Protein AF-A0A966R7H6-F1 (afdb_monomer)

Structure (mmCIF, N/CA/C/O backbone):
data_AF-A0A966R7H6-F1
#
_entry.id   AF-A0A966R7H6-F1
#
loop_
_atom_site.group_PDB
_atom_site.id
_atom_site.type_symbol
_atom_site.label_atom_id
_atom_site.label_alt_id
_atom_site.label_comp_id
_atom_site.label_asym_id
_atom_site.label_entity_id
_atom_site.label_seq_id
_atom_site.pdbx_PDB_ins_code
_atom_site.Cartn_x
_atom_site.Cartn_y
_atom_site.Cartn_z
_atom_site.occupancy
_atom_site.B_iso_or_equiv
_atom_site.auth_seq_id
_atom_site.auth_comp_id
_atom_site.auth_asym_id
_atom_site.auth_atom_id
_atom_site.pdbx_PDB_model_num
ATOM 1 N N . VAL A 1 1 ? 18.416 25.283 -26.869 1.00 35.47 1 VAL A N 1
ATOM 2 C CA . VAL A 1 1 ? 19.220 26.458 -27.279 1.00 35.47 1 VAL A CA 1
ATOM 3 C C . VAL A 1 1 ? 20.137 26.030 -28.411 1.00 35.47 1 VAL A C 1
ATOM 5 O O . VAL A 1 1 ? 21.007 25.210 -28.164 1.00 35.47 1 VAL A O 1
ATOM 8 N N . ILE A 1 2 ? 19.935 26.512 -29.641 1.00 38.03 2 ILE A N 1
ATOM 9 C CA . ILE A 1 2 ? 20.974 26.438 -30.681 1.00 38.03 2 ILE A CA 1
ATOM 10 C C . ILE A 1 2 ? 21.030 27.794 -31.385 1.00 38.03 2 ILE A C 1
ATOM 12 O O . ILE A 1 2 ? 20.359 28.020 -32.385 1.00 38.03 2 ILE A O 1
ATOM 16 N N . GLY A 1 3 ? 21.833 28.695 -30.830 1.00 43.94 3 GLY A N 1
ATOM 17 C CA . GLY A 1 3 ? 22.264 29.929 -31.476 1.00 43.94 3 GLY A CA 1
ATOM 18 C C . GLY A 1 3 ? 23.785 29.939 -31.495 1.00 43.94 3 GLY A C 1
ATOM 19 O O . GLY A 1 3 ? 24.407 30.384 -30.541 1.00 43.94 3 GLY A O 1
ATOM 20 N N . GLY A 1 4 ? 24.376 29.379 -32.546 1.00 46.31 4 GLY A N 1
ATOM 21 C CA . GLY A 1 4 ? 25.798 29.512 -32.849 1.00 46.31 4 GLY A CA 1
ATOM 22 C C . GLY A 1 4 ? 25.902 30.002 -34.284 1.00 46.31 4 GLY A C 1
ATOM 23 O O . GLY A 1 4 ? 25.705 29.216 -35.204 1.00 46.31 4 GLY A O 1
ATOM 24 N N . GLY A 1 5 ? 26.110 31.306 -34.465 1.00 53.25 5 GLY A N 1
ATOM 25 C CA . GLY A 1 5 ? 26.144 31.991 -35.763 1.00 53.25 5 GLY A CA 1
ATOM 26 C C . GLY A 1 5 ? 27.468 31.840 -36.515 1.00 53.25 5 GLY A C 1
ATOM 27 O O . GLY A 1 5 ? 27.951 32.813 -37.079 1.00 53.25 5 GLY A O 1
ATOM 28 N N . GLY A 1 6 ? 28.085 30.658 -36.471 1.00 67.00 6 GLY A N 1
ATOM 29 C CA . GLY A 1 6 ? 29.250 30.337 -37.299 1.00 67.00 6 GLY A CA 1
ATOM 30 C C . GLY A 1 6 ? 28.820 29.646 -38.590 1.00 67.00 6 GLY A C 1
ATOM 31 O O . GLY A 1 6 ? 27.863 28.869 -38.577 1.00 67.00 6 GLY A O 1
ATOM 32 N N . GLU A 1 7 ? 29.523 29.901 -39.694 1.00 79.75 7 GLU A N 1
ATOM 33 C CA . GLU A 1 7 ? 29.336 29.132 -40.927 1.00 79.75 7 GLU A CA 1
ATOM 34 C C . GLU A 1 7 ? 29.648 27.652 -40.669 1.00 79.75 7 GLU A C 1
ATOM 36 O O . GLU A 1 7 ? 30.706 27.292 -40.144 1.00 79.75 7 GLU A O 1
ATOM 41 N N . LEU A 1 8 ? 28.695 26.782 -41.006 1.00 80.06 8 LEU A N 1
ATOM 42 C CA . LEU A 1 8 ? 28.882 25.339 -40.926 1.00 80.06 8 LEU A CA 1
ATOM 43 C C . LEU A 1 8 ? 29.776 24.871 -42.089 1.00 80.06 8 LEU A C 1
ATOM 45 O O . LEU A 1 8 ? 29.676 25.417 -43.189 1.00 80.06 8 LEU A O 1
ATOM 49 N N . PRO A 1 9 ? 30.626 23.844 -41.893 1.00 85.50 9 PRO A N 1
ATOM 50 C CA . PRO A 1 9 ? 31.363 23.232 -42.995 1.00 85.50 9 PRO A CA 1
ATOM 51 C C . PRO A 1 9 ? 30.416 22.755 -44.103 1.00 85.50 9 PRO A C 1
ATOM 53 O O . PRO A 1 9 ? 29.318 22.290 -43.808 1.00 85.50 9 PRO A O 1
ATOM 56 N N . SER A 1 10 ? 30.868 22.750 -45.361 1.00 88.75 10 SER A N 1
ATOM 57 C CA . SER A 1 10 ? 30.067 22.281 -46.510 1.00 88.75 10 SER A CA 1
ATOM 58 C C . SER A 1 10 ? 29.616 20.816 -46.415 1.00 88.75 10 SER A C 1
ATOM 60 O O . SER A 1 10 ? 28.712 20.395 -47.130 1.00 88.75 10 SER A O 1
ATOM 62 N N . SER A 1 11 ? 30.231 20.032 -45.526 1.00 88.56 11 SER A N 1
ATOM 63 C CA . SER A 1 11 ? 29.851 18.654 -45.205 1.00 88.56 11 SER A CA 1
ATOM 64 C C . SER A 1 11 ? 28.726 18.534 -44.170 1.00 88.56 11 SER A C 1
ATOM 66 O O . SER A 1 11 ? 28.327 17.414 -43.846 1.00 88.56 11 SER A O 1
ATOM 68 N N . VAL A 1 12 ? 28.233 19.650 -43.625 1.00 90.25 12 VAL A N 1
ATOM 69 C CA . VAL A 1 12 ? 27.169 19.693 -42.619 1.00 90.25 12 VAL A CA 1
ATOM 70 C C . VAL A 1 12 ? 25.955 20.407 -43.198 1.00 90.25 12 VAL A C 1
ATOM 72 O O . VAL A 1 12 ? 25.962 21.615 -43.413 1.00 90.25 12 VAL A O 1
ATOM 75 N N . GLU A 1 13 ? 24.881 19.651 -43.396 1.00 90.56 13 GLU A N 1
ATOM 76 C CA . GLU A 1 13 ? 23.574 20.187 -43.764 1.00 90.56 13 GLU A CA 1
ATOM 77 C C . GLU A 1 13 ? 22.748 20.419 -42.492 1.00 90.56 13 GLU A C 1
ATOM 79 O O . GLU A 1 13 ? 22.530 19.496 -41.701 1.00 90.56 13 GLU A O 1
ATOM 84 N N . ARG A 1 14 ? 22.276 21.653 -42.286 1.00 90.31 14 ARG A N 1
ATOM 85 C CA . ARG A 1 14 ? 21.269 21.954 -41.265 1.00 90.31 14 ARG A CA 1
ATOM 86 C C . ARG A 1 14 ? 19.894 21.877 -41.907 1.00 90.31 14 ARG A C 1
ATOM 88 O O . ARG A 1 14 ? 19.635 22.557 -42.892 1.00 90.31 14 ARG A O 1
ATOM 95 N N . ILE A 1 15 ? 19.018 21.092 -41.297 1.00 89.44 15 ILE A N 1
ATOM 96 C CA . ILE A 1 15 ? 17.637 20.924 -41.736 1.00 89.44 15 ILE A CA 1
ATOM 97 C C . ILE A 1 15 ? 16.736 21.398 -40.600 1.00 89.44 15 ILE A C 1
ATOM 99 O O . ILE A 1 15 ? 16.974 21.046 -39.441 1.00 89.44 15 ILE A O 1
ATOM 103 N N . ASP A 1 16 ? 15.735 22.209 -40.934 1.00 91.00 16 ASP A N 1
ATOM 104 C CA . ASP A 1 16 ? 14.710 22.633 -39.983 1.00 91.00 16 ASP A CA 1
ATOM 105 C C . ASP A 1 16 ? 13.820 21.458 -39.555 1.00 91.00 16 ASP A C 1
ATOM 107 O O . ASP A 1 16 ? 13.966 20.323 -40.014 1.00 91.00 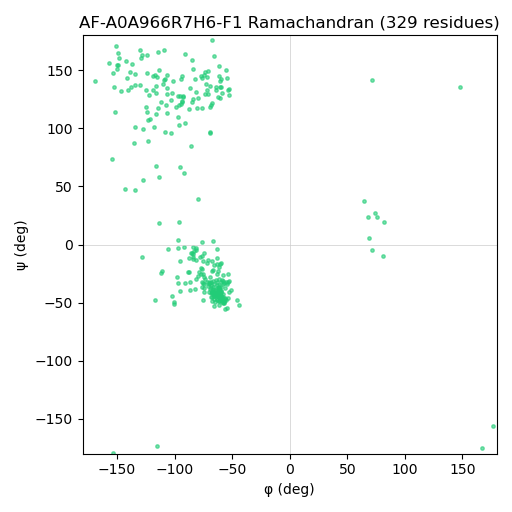16 ASP A O 1
ATOM 111 N N . PHE A 1 17 ? 12.905 21.722 -38.624 1.00 93.50 17 PHE A N 1
ATOM 112 C CA . PHE A 1 17 ? 11.971 20.717 -38.131 1.00 93.50 17 PHE A CA 1
ATOM 113 C C . PHE A 1 17 ? 11.221 20.033 -39.285 1.00 93.50 17 PHE A C 1
ATOM 115 O O . PHE A 1 17 ? 10.628 20.696 -40.135 1.00 93.50 17 PHE A O 1
ATOM 122 N N . LEU A 1 18 ? 11.223 18.698 -39.286 1.00 93.94 18 LEU A N 1
ATOM 123 C CA . LEU A 1 18 ? 10.585 17.884 -40.318 1.00 93.94 18 LEU A CA 1
ATOM 124 C C . LEU A 1 18 ? 9.306 17.224 -39.798 1.00 93.94 18 LEU A C 1
ATOM 126 O O . LEU A 1 18 ? 9.277 16.767 -38.651 1.00 93.94 18 LEU A O 1
ATOM 130 N N . PRO A 1 19 ? 8.281 17.050 -40.652 1.00 97.12 19 PRO A N 1
ATOM 131 C CA . PRO A 1 19 ? 7.196 16.120 -40.376 1.00 97.12 19 PRO A CA 1
ATOM 132 C C . PRO A 1 19 ? 7.734 14.712 -40.078 1.00 97.12 19 PRO A C 1
ATOM 134 O O . PRO A 1 19 ? 8.678 14.240 -40.711 1.00 97.12 19 PRO A O 1
ATOM 137 N N . GLN A 1 20 ? 7.093 13.997 -39.149 1.00 94.31 20 GLN A N 1
ATOM 138 C CA . GLN A 1 20 ? 7.594 12.719 -38.622 1.00 94.31 20 GLN A CA 1
ATOM 139 C C . GLN A 1 20 ? 7.939 11.683 -39.708 1.00 94.31 20 GLN A C 1
ATOM 141 O O . GLN A 1 20 ? 8.957 10.999 -39.616 1.00 94.31 20 GLN A O 1
ATOM 146 N N . LYS A 1 21 ? 7.108 11.566 -40.752 1.00 96.25 21 LYS A N 1
ATOM 147 C CA . LYS A 1 21 ? 7.343 10.618 -41.853 1.00 96.25 21 LYS A CA 1
ATOM 148 C C . LYS A 1 21 ? 8.598 10.968 -42.656 1.00 96.25 21 LYS A C 1
ATOM 150 O O . LYS A 1 21 ? 9.376 10.080 -42.988 1.00 96.25 21 LYS A O 1
ATOM 155 N N . GLU A 1 22 ? 8.815 12.250 -42.934 1.00 96.69 22 GLU A N 1
ATOM 156 C CA . GLU A 1 22 ? 9.997 12.724 -43.662 1.00 96.69 22 GLU A CA 1
ATOM 157 C C . GLU A 1 22 ? 11.267 12.561 -42.829 1.00 96.69 22 GLU A C 1
ATOM 159 O O . GLU A 1 22 ? 12.311 12.152 -43.343 1.00 96.69 22 GLU A O 1
ATOM 164 N N . PHE A 1 23 ? 11.163 12.813 -41.523 1.00 95.62 23 PHE A N 1
ATOM 165 C CA . PHE A 1 23 ? 12.237 12.534 -40.582 1.00 95.62 23 PHE A CA 1
ATOM 166 C C . PHE A 1 23 ? 12.632 11.048 -40.600 1.00 95.62 23 PHE A C 1
ATOM 168 O O . PHE A 1 23 ? 13.816 10.737 -40.736 1.00 95.62 23 PHE A O 1
ATOM 175 N N . TRP A 1 24 ? 11.665 10.123 -40.541 1.00 96.56 24 TRP A N 1
ATOM 176 C CA . TRP A 1 24 ? 11.940 8.684 -40.629 1.00 96.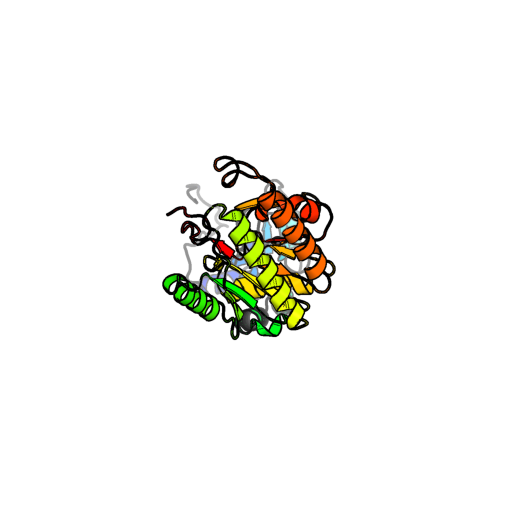56 24 TRP A CA 1
ATOM 177 C C . TRP A 1 24 ? 12.585 8.275 -41.949 1.00 96.56 24 TRP A C 1
ATOM 179 O O . TRP A 1 24 ? 13.506 7.460 -41.939 1.00 96.56 24 TRP A O 1
ATOM 189 N N . GLU A 1 25 ? 12.164 8.854 -43.073 1.00 96.50 25 GLU A N 1
ATOM 190 C CA . GLU A 1 25 ? 12.803 8.610 -44.369 1.00 96.50 25 GLU A CA 1
ATOM 191 C C . GLU A 1 25 ? 14.273 9.050 -44.377 1.00 96.50 25 GLU A C 1
ATOM 193 O O . GLU A 1 25 ? 15.142 8.304 -44.837 1.00 96.50 25 GLU A O 1
ATOM 198 N N . LYS A 1 26 ? 14.591 10.225 -43.817 1.00 95.69 26 LYS A N 1
ATOM 199 C CA . LYS A 1 26 ? 15.987 10.675 -43.685 1.00 95.69 26 LYS A CA 1
ATOM 200 C C . LYS A 1 26 ? 16.788 9.793 -42.730 1.00 95.69 26 LYS A C 1
ATOM 202 O O . LYS A 1 26 ? 17.915 9.405 -43.046 1.00 95.69 26 LYS A O 1
ATOM 207 N N . LEU A 1 27 ? 16.205 9.443 -41.587 1.00 95.94 27 LEU A N 1
ATOM 208 C CA . LEU A 1 27 ? 16.837 8.585 -40.591 1.00 95.94 27 LEU A CA 1
ATOM 209 C C . LEU A 1 27 ? 17.155 7.208 -41.181 1.00 95.94 27 LEU A C 1
ATOM 211 O O . LEU A 1 27 ? 18.293 6.764 -41.102 1.00 95.94 27 LEU A O 1
ATOM 215 N N . ARG A 1 28 ? 16.201 6.581 -41.878 1.00 96.38 28 ARG A N 1
ATOM 216 C CA . ARG A 1 28 ? 16.375 5.284 -42.550 1.00 96.38 28 ARG A CA 1
ATOM 217 C C . ARG A 1 28 ? 17.482 5.291 -43.609 1.00 96.38 28 ARG A C 1
ATOM 219 O O . ARG A 1 28 ? 18.113 4.263 -43.836 1.00 96.38 28 ARG A O 1
ATOM 226 N N . ARG A 1 29 ? 17.705 6.426 -44.279 1.00 95.88 29 ARG A N 1
ATOM 227 C CA . ARG A 1 29 ? 18.783 6.598 -45.273 1.00 95.88 29 ARG A CA 1
ATOM 228 C C . ARG A 1 29 ? 20.142 6.890 -44.638 1.00 95.88 29 ARG A C 1
ATOM 230 O O . ARG A 1 29 ? 21.162 6.815 -45.322 1.00 95.88 29 ARG A O 1
ATOM 237 N N . SER A 1 30 ? 20.171 7.229 -43.353 1.00 95.19 30 SER A N 1
ATOM 238 C CA . SER A 1 30 ? 21.403 7.502 -42.624 1.00 95.19 30 SER A CA 1
ATOM 239 C C . SER A 1 30 ? 22.119 6.207 -42.253 1.00 95.19 30 SER A C 1
ATOM 241 O O . SER A 1 30 ? 21.508 5.194 -41.924 1.00 95.19 30 SER A O 1
ATOM 243 N N . ARG A 1 31 ? 23.454 6.245 -42.267 1.00 93.44 31 ARG A N 1
ATOM 244 C CA . ARG A 1 31 ? 24.284 5.104 -41.841 1.00 93.44 31 ARG A CA 1
ATOM 245 C C . ARG A 1 31 ? 24.211 4.866 -40.335 1.00 93.44 31 ARG A C 1
ATOM 247 O O . ARG A 1 31 ? 24.354 3.735 -39.883 1.00 93.44 31 ARG A O 1
ATOM 254 N N . ALA A 1 32 ? 24.044 5.942 -39.575 1.00 96.25 32 ALA A N 1
ATOM 255 C CA . ALA A 1 32 ? 23.960 5.925 -38.128 1.00 96.25 32 ALA A CA 1
ATOM 256 C C . ALA A 1 32 ? 23.234 7.171 -37.621 1.00 96.25 32 ALA A C 1
ATOM 258 O O . ALA A 1 32 ? 23.246 8.213 -38.279 1.00 96.25 32 ALA A O 1
ATOM 259 N N . LEU A 1 33 ? 22.662 7.061 -36.428 1.00 97.44 33 LEU A N 1
ATOM 260 C CA . LEU A 1 33 ? 22.145 8.177 -35.655 1.00 97.44 33 LEU A CA 1
ATOM 261 C C . LEU A 1 33 ? 23.201 8.610 -34.637 1.00 97.44 33 LEU A C 1
ATOM 263 O O . LEU A 1 33 ? 23.670 7.792 -33.848 1.00 97.44 33 LEU A O 1
ATOM 267 N N . PHE A 1 34 ? 23.533 9.898 -34.622 1.00 95.50 34 PHE A N 1
ATOM 268 C CA . PHE A 1 34 ? 24.413 10.497 -33.623 1.00 95.50 34 PHE A CA 1
ATOM 269 C C . PHE A 1 34 ? 23.596 11.282 -32.592 1.00 95.50 34 PHE A C 1
ATOM 271 O O . PHE A 1 34 ? 22.855 12.189 -32.965 1.00 95.50 34 PHE A O 1
ATOM 278 N N . VAL A 1 35 ? 23.743 10.960 -31.304 1.00 95.62 35 VAL A N 1
ATOM 279 C CA . VAL A 1 35 ? 23.053 11.654 -30.202 1.00 95.62 35 VAL A CA 1
ATOM 280 C C . VAL A 1 35 ? 24.072 12.197 -29.211 1.00 95.62 35 VAL A C 1
ATOM 282 O O . VAL A 1 35 ? 24.668 11.443 -28.445 1.00 95.62 35 VAL A O 1
ATOM 285 N N . ALA A 1 36 ? 24.256 13.518 -29.221 1.00 94.00 36 ALA A N 1
ATOM 286 C CA . ALA A 1 36 ? 25.208 14.208 -28.351 1.00 94.00 36 ALA A CA 1
ATOM 287 C C . ALA A 1 36 ? 24.644 14.607 -26.978 1.00 94.00 36 ALA A C 1
ATOM 289 O O . ALA A 1 36 ? 25.414 14.999 -26.101 1.00 94.00 36 ALA A O 1
ATOM 290 N N . SER A 1 37 ? 23.325 14.520 -26.789 1.00 93.38 37 SER A N 1
ATOM 291 C CA . SER A 1 37 ? 22.651 14.904 -25.548 1.00 93.38 37 SER A CA 1
ATOM 292 C C . SER A 1 37 ? 23.158 14.099 -24.351 1.00 93.38 37 SER A C 1
ATOM 294 O O . SER A 1 37 ? 23.277 12.879 -24.427 1.00 93.38 37 SER A O 1
ATOM 296 N N . THR A 1 38 ? 23.400 14.782 -23.234 1.00 94.62 38 THR A N 1
ATOM 297 C CA . THR A 1 38 ? 23.624 14.156 -21.920 1.00 94.62 38 THR A CA 1
ATOM 298 C C . THR A 1 38 ? 22.311 14.007 -21.150 1.00 94.62 38 THR A C 1
ATOM 300 O O . THR A 1 38 ? 22.099 13.017 -20.462 1.00 94.62 38 THR A O 1
ATOM 303 N N . PHE A 1 39 ? 21.377 14.945 -21.324 1.00 93.19 39 PHE A N 1
ATOM 304 C CA . PHE A 1 39 ? 20.080 14.945 -20.650 1.00 93.19 39 PHE A CA 1
ATOM 305 C C . PHE A 1 39 ? 18.946 14.608 -21.619 1.00 93.19 39 PHE A C 1
ATOM 307 O O . PHE A 1 39 ? 18.438 15.476 -22.323 1.00 93.19 39 PHE A O 1
ATOM 314 N N . ASP A 1 40 ? 18.550 13.338 -21.634 1.00 90.50 40 ASP A N 1
ATOM 315 C CA . ASP A 1 40 ? 17.318 12.858 -22.258 1.00 90.50 40 ASP A CA 1
ATOM 316 C C . ASP A 1 40 ? 16.858 11.598 -21.512 1.00 90.50 40 ASP A C 1
ATOM 318 O O . ASP A 1 40 ? 17.562 10.590 -21.501 1.00 90.50 40 ASP A O 1
ATOM 322 N N . ALA A 1 41 ? 15.717 11.665 -20.823 1.00 84.81 41 ALA A N 1
ATOM 323 C CA . ALA A 1 41 ? 15.262 10.588 -19.941 1.00 84.81 41 ALA A CA 1
ATOM 324 C C . ALA A 1 41 ? 14.730 9.366 -20.712 1.00 84.81 41 ALA A C 1
ATOM 326 O O . ALA A 1 41 ? 14.820 8.234 -20.231 1.00 84.81 41 ALA A O 1
ATOM 327 N N . SER A 1 42 ? 14.178 9.580 -21.909 1.00 86.56 42 SER A N 1
ATOM 328 C CA . SER A 1 42 ? 13.597 8.522 -22.738 1.00 86.56 42 SER A CA 1
ATOM 329 C C . SER A 1 42 ? 13.643 8.933 -24.214 1.00 86.56 42 SER A C 1
ATOM 331 O O . SER A 1 42 ? 12.614 9.288 -24.799 1.00 86.56 42 SER A O 1
ATOM 333 N N . PRO A 1 43 ? 14.837 8.901 -24.831 1.00 91.25 43 PRO A N 1
ATOM 334 C CA . PRO A 1 43 ? 15.032 9.401 -26.184 1.00 91.25 43 PRO A CA 1
ATOM 335 C C . PRO A 1 43 ? 14.326 8.492 -27.195 1.00 91.25 43 PRO A C 1
ATOM 337 O O . PRO A 1 43 ? 14.877 7.486 -27.651 1.00 91.25 43 PRO A O 1
ATOM 340 N N . LYS A 1 44 ? 13.103 8.868 -27.586 1.00 93.69 44 LYS A N 1
ATOM 341 C CA . LYS A 1 44 ? 12.287 8.152 -28.585 1.00 93.69 44 LYS A CA 1
ATOM 342 C C . LYS A 1 44 ? 13.039 7.950 -29.906 1.00 93.69 44 LYS A C 1
ATOM 344 O O . LYS A 1 44 ? 12.904 6.921 -30.556 1.00 93.69 44 LYS A O 1
ATOM 349 N N . ILE A 1 45 ? 13.887 8.908 -30.271 1.00 95.44 45 ILE A N 1
ATOM 350 C CA . ILE A 1 45 ? 14.702 8.856 -31.487 1.00 95.44 45 ILE A CA 1
ATOM 351 C C . ILE A 1 45 ? 15.632 7.629 -31.533 1.00 95.44 45 ILE A C 1
ATOM 353 O O . ILE A 1 45 ? 15.886 7.106 -32.616 1.00 95.44 45 ILE A O 1
ATOM 357 N N . LEU A 1 46 ? 16.099 7.123 -30.378 1.00 97.19 46 LEU A N 1
ATOM 358 C CA . LEU A 1 46 ? 16.921 5.911 -30.336 1.00 97.19 46 LEU A CA 1
ATOM 359 C C . LEU A 1 46 ? 16.099 4.690 -30.750 1.00 97.19 46 LEU A C 1
ATOM 361 O O . LEU A 1 46 ? 16.530 3.936 -31.615 1.00 97.19 46 LEU A O 1
ATOM 365 N N . THR A 1 47 ? 14.906 4.505 -30.182 1.00 95.75 47 THR A N 1
ATOM 366 C CA . THR A 1 47 ? 14.058 3.348 -30.506 1.00 95.75 47 THR A CA 1
ATOM 367 C C . THR A 1 47 ? 13.522 3.415 -31.937 1.00 95.75 47 THR A C 1
ATOM 369 O O . THR A 1 47 ? 13.466 2.387 -32.610 1.00 95.75 47 THR A O 1
ATOM 372 N N . GLU A 1 48 ? 13.223 4.614 -32.448 1.00 96.25 48 GLU A N 1
ATOM 373 C CA . GLU A 1 48 ? 12.869 4.829 -33.858 1.00 96.25 48 GLU A CA 1
ATOM 374 C C . GLU A 1 48 ? 14.020 4.451 -34.804 1.00 96.25 48 GLU A C 1
ATOM 376 O O . GLU A 1 48 ? 13.802 3.747 -35.792 1.00 96.25 48 GLU A O 1
ATOM 381 N N . ALA A 1 49 ? 15.257 4.851 -34.488 1.00 97.94 49 ALA A N 1
ATOM 382 C CA . ALA A 1 49 ? 16.435 4.471 -35.265 1.00 97.94 49 ALA A CA 1
ATOM 383 C C . ALA A 1 49 ? 16.656 2.953 -35.271 1.00 97.94 49 ALA A C 1
ATOM 385 O O . ALA A 1 49 ? 16.848 2.373 -36.342 1.00 97.94 49 ALA A O 1
ATOM 386 N N . LEU A 1 50 ? 16.555 2.291 -34.112 1.00 97.75 50 LEU A N 1
ATOM 387 C CA . LEU A 1 50 ? 16.678 0.833 -34.027 1.00 97.75 50 LEU A CA 1
ATOM 388 C C . LEU A 1 50 ? 15.624 0.124 -34.888 1.00 97.75 50 LEU A C 1
ATOM 390 O O . LEU A 1 50 ? 15.969 -0.769 -35.665 1.00 97.75 50 LEU A O 1
ATOM 394 N N . ALA A 1 51 ? 14.361 0.559 -34.815 1.00 96.12 51 ALA A N 1
ATOM 395 C CA . ALA A 1 51 ? 13.267 0.004 -35.613 1.00 96.12 51 ALA A CA 1
ATOM 396 C C . ALA A 1 51 ? 13.495 0.172 -37.128 1.00 96.12 51 ALA A C 1
ATOM 398 O O . ALA A 1 51 ? 13.160 -0.716 -37.918 1.00 96.12 51 ALA A O 1
ATOM 399 N N . LEU A 1 52 ? 14.124 1.278 -37.539 1.00 97.00 52 LEU A N 1
ATOM 400 C CA . LEU A 1 52 ? 14.515 1.543 -38.927 1.00 97.00 52 LEU A CA 1
ATOM 401 C C . LEU A 1 52 ? 15.826 0.851 -39.344 1.00 97.00 52 LEU A C 1
ATOM 403 O O . LEU A 1 52 ? 16.195 0.918 -40.516 1.00 97.00 52 LEU A O 1
ATOM 407 N N . GLY A 1 53 ? 16.504 0.146 -38.432 1.00 97.56 53 GLY A N 1
ATOM 408 C CA . GLY A 1 53 ? 17.753 -0.571 -38.704 1.00 97.56 53 GLY A CA 1
ATOM 409 C C . GLY A 1 53 ? 19.008 0.303 -38.683 1.00 97.56 53 GLY A C 1
ATOM 410 O O . GLY A 1 53 ? 20.032 -0.097 -39.230 1.00 97.56 53 GLY A O 1
ATOM 411 N N . VAL A 1 54 ? 18.939 1.477 -38.060 1.00 98.19 54 VAL A N 1
ATOM 412 C CA . VAL A 1 54 ? 20.012 2.475 -38.020 1.00 98.19 54 VAL A CA 1
ATOM 413 C C . VAL A 1 54 ? 20.832 2.303 -36.742 1.00 98.19 54 VAL A C 1
ATOM 415 O O . VAL A 1 54 ? 20.282 2.258 -35.642 1.00 98.19 54 VAL A O 1
ATOM 418 N N . ALA A 1 55 ? 22.157 2.195 -36.882 1.00 98.25 55 ALA A N 1
ATOM 419 C CA . ALA A 1 55 ? 23.063 2.024 -35.747 1.00 98.25 55 ALA A CA 1
ATOM 420 C C . ALA A 1 55 ? 23.179 3.308 -34.912 1.00 98.25 55 ALA A C 1
ATOM 422 O O . ALA A 1 55 ? 23.101 4.418 -35.444 1.00 98.25 55 ALA A O 1
ATOM 423 N N . LEU A 1 56 ? 23.405 3.161 -33.608 1.00 98.19 56 LEU A N 1
ATOM 424 C CA . LEU A 1 56 ? 23.432 4.280 -32.665 1.00 98.19 56 LEU A CA 1
ATOM 425 C C . LEU A 1 56 ? 24.865 4.671 -32.282 1.00 98.19 56 LEU A C 1
ATOM 427 O O . LEU A 1 56 ? 25.651 3.825 -31.859 1.00 98.19 56 LEU A O 1
ATOM 431 N N . LEU A 1 57 ? 25.188 5.960 -32.362 1.00 96.50 57 LEU A N 1
ATOM 432 C CA . LEU A 1 57 ? 26.398 6.556 -31.798 1.00 96.50 57 LEU A CA 1
ATOM 433 C C . LEU A 1 57 ? 25.986 7.586 -30.742 1.00 96.50 57 LEU A C 1
ATOM 435 O O . LEU A 1 57 ? 25.550 8.687 -31.074 1.00 96.50 57 LEU A O 1
ATOM 439 N N . VAL A 1 58 ? 26.079 7.213 -29.469 1.00 96.81 58 VAL A N 1
ATOM 440 C CA . VAL A 1 58 ? 25.437 7.957 -28.370 1.00 96.81 58 VAL A CA 1
ATOM 441 C C . VAL A 1 58 ? 26.476 8.471 -27.388 1.00 96.81 58 VAL A C 1
ATOM 443 O O . VAL A 1 58 ? 27.500 7.828 -27.168 1.00 96.81 58 VAL A O 1
ATOM 446 N N . ASN A 1 59 ? 26.242 9.645 -26.814 1.00 95.38 59 ASN A N 1
ATOM 447 C CA . ASN A 1 59 ? 27.113 10.195 -25.786 1.00 95.38 59 ASN A CA 1
ATOM 448 C C . ASN A 1 59 ? 27.181 9.230 -24.590 1.00 95.38 59 ASN A C 1
ATOM 450 O O . ASN A 1 59 ? 26.145 8.772 -24.106 1.00 95.38 59 ASN A O 1
ATOM 454 N N . LYS A 1 60 ? 28.394 8.905 -24.126 1.00 95.00 60 LYS A N 1
ATOM 455 C CA . LYS A 1 60 ? 28.611 8.020 -22.969 1.00 95.00 60 LYS A CA 1
ATOM 456 C C . LYS A 1 60 ? 27.934 8.531 -21.689 1.00 95.00 60 LYS A C 1
ATOM 458 O O . LYS A 1 60 ? 27.585 7.724 -20.838 1.00 95.00 60 LYS A O 1
ATOM 463 N N . ASP A 1 61 ? 27.731 9.845 -21.585 1.00 95.38 61 ASP A N 1
ATOM 464 C CA . ASP A 1 61 ? 27.193 10.515 -20.398 1.00 95.38 61 ASP A CA 1
ATOM 465 C C . ASP A 1 61 ? 25.669 10.753 -20.499 1.00 95.38 61 ASP A C 1
ATOM 467 O O . ASP A 1 61 ? 25.123 11.618 -19.813 1.00 95.38 61 ASP A O 1
ATOM 471 N N . ILE A 1 62 ? 24.961 10.031 -21.382 1.00 95.62 62 ILE A N 1
ATOM 472 C CA . ILE A 1 62 ? 23.501 10.142 -21.504 1.00 95.62 62 ILE A CA 1
ATOM 473 C C . ILE A 1 62 ? 22.787 9.527 -20.288 1.00 95.62 62 ILE A C 1
ATOM 475 O O . ILE A 1 62 ? 23.018 8.377 -19.917 1.00 95.62 62 ILE A O 1
ATOM 479 N N . VAL A 1 63 ? 21.860 10.271 -19.684 1.00 94.06 63 VAL A N 1
ATOM 480 C CA . VAL A 1 63 ? 21.123 9.824 -18.485 1.00 94.06 63 VAL A CA 1
ATOM 481 C C . VAL A 1 63 ? 20.010 8.811 -18.782 1.00 94.06 63 VAL A C 1
ATOM 483 O O . VAL A 1 63 ? 19.589 8.078 -17.889 1.00 94.06 63 VAL A O 1
ATOM 486 N N . GLY A 1 64 ? 19.531 8.733 -20.025 1.00 93.69 64 GLY A N 1
ATOM 487 C CA . GLY A 1 64 ? 18.436 7.852 -20.429 1.00 93.69 64 GLY A CA 1
ATOM 488 C C . GLY A 1 64 ? 18.644 7.246 -21.813 1.00 93.69 64 GLY A C 1
ATOM 489 O O . GLY A 1 64 ? 19.437 7.710 -22.624 1.00 93.69 64 GLY A O 1
ATOM 490 N N . GLY A 1 65 ? 17.977 6.121 -22.071 1.00 93.38 65 GLY A N 1
ATOM 491 C CA . GLY A 1 65 ? 18.131 5.374 -23.326 1.00 93.38 65 GLY A CA 1
ATOM 492 C C . GLY A 1 65 ? 19.462 4.627 -23.501 1.00 93.38 65 GLY A C 1
ATOM 493 O O . GLY A 1 65 ? 19.576 3.850 -24.444 1.00 93.38 65 GLY A O 1
ATOM 494 N N . TRP A 1 66 ? 20.426 4.768 -22.582 1.00 95.06 66 TRP A N 1
ATOM 495 C CA . TRP A 1 66 ? 21.722 4.067 -22.604 1.00 95.06 66 TRP A CA 1
ATOM 496 C C . TRP A 1 66 ? 21.587 2.537 -22.723 1.00 95.06 66 TRP A C 1
ATOM 498 O O . TRP A 1 66 ? 22.397 1.887 -23.376 1.00 95.06 66 TRP A O 1
ATOM 508 N N . LYS A 1 67 ? 20.518 1.958 -22.165 1.00 95.00 67 LYS A N 1
ATOM 509 C CA . LYS A 1 67 ? 20.212 0.515 -22.221 1.00 95.00 67 LYS A CA 1
ATOM 510 C C . LYS A 1 67 ? 19.953 -0.025 -23.632 1.00 95.00 67 LYS A C 1
ATOM 512 O O . LYS A 1 67 ? 19.993 -1.230 -23.838 1.00 95.00 67 LYS A O 1
ATOM 517 N N . TYR A 1 68 ? 19.689 0.857 -24.596 1.00 96.06 68 TYR A N 1
ATOM 518 C CA . TYR A 1 68 ? 19.490 0.490 -25.999 1.00 96.06 68 TYR A CA 1
ATOM 519 C C . TYR A 1 68 ? 20.805 0.368 -26.777 1.00 96.06 68 TYR A C 1
ATOM 521 O O . TYR A 1 68 ? 20.792 -0.044 -27.938 1.00 96.06 68 TYR A O 1
ATOM 529 N N . ILE A 1 69 ? 21.937 0.742 -26.172 1.00 96.69 69 ILE A N 1
ATOM 530 C CA . ILE A 1 69 ? 23.258 0.683 -26.790 1.00 96.69 69 ILE A CA 1
ATOM 531 C C . ILE A 1 69 ? 23.927 -0.614 -26.332 1.00 96.69 69 ILE A C 1
ATOM 533 O O . ILE A 1 69 ? 24.322 -0.770 -25.181 1.00 96.69 69 ILE A O 1
ATOM 537 N N . THR A 1 70 ? 24.062 -1.537 -27.271 1.00 96.88 70 THR A N 1
ATOM 538 C CA . THR A 1 70 ? 24.642 -2.872 -27.108 1.00 96.88 70 THR A CA 1
ATOM 539 C C . THR A 1 70 ? 25.679 -3.099 -28.213 1.00 96.88 70 THR A C 1
ATOM 541 O O . THR A 1 70 ? 25.705 -2.333 -29.189 1.00 96.88 70 THR A O 1
ATOM 544 N N . PRO A 1 71 ? 26.530 -4.138 -28.124 1.00 96.81 71 PRO A N 1
ATOM 545 C CA . PRO A 1 71 ? 27.438 -4.494 -29.213 1.00 96.81 71 PRO A CA 1
ATOM 546 C C . PRO A 1 71 ? 26.739 -4.709 -30.567 1.00 96.81 71 PRO A C 1
ATOM 548 O O . PRO A 1 71 ? 27.379 -4.518 -31.606 1.00 96.81 71 PRO A O 1
ATOM 551 N N . GLU A 1 72 ? 25.454 -5.065 -30.566 1.00 97.12 72 GLU A N 1
ATOM 552 C CA . GLU A 1 72 ? 24.621 -5.345 -31.737 1.00 97.12 72 GLU A CA 1
ATOM 553 C C . GLU A 1 72 ? 23.945 -4.093 -32.306 1.00 97.12 72 GLU A C 1
ATOM 555 O O . GLU A 1 72 ? 23.608 -4.066 -33.492 1.00 97.12 72 GLU A O 1
ATOM 560 N N . THR A 1 73 ? 23.759 -3.044 -31.502 1.00 97.94 73 THR A N 1
ATOM 561 C CA . THR A 1 73 ? 22.953 -1.869 -31.878 1.00 97.94 73 THR A CA 1
ATOM 562 C C . THR A 1 73 ? 23.756 -0.586 -32.063 1.00 97.94 73 THR A C 1
ATOM 564 O O . THR A 1 73 ? 23.316 0.304 -32.796 1.00 97.94 73 THR A O 1
ATOM 567 N N . GLY A 1 74 ? 24.926 -0.456 -31.432 1.00 97.44 74 GLY A N 1
ATOM 568 C CA . GLY A 1 74 ? 25.669 0.796 -31.500 1.00 97.44 74 GLY A CA 1
ATOM 569 C C . GLY A 1 74 ? 26.954 0.860 -30.684 1.00 97.44 74 GLY A C 1
ATOM 570 O O . GLY A 1 74 ? 27.613 -0.144 -30.417 1.00 97.44 74 GLY A O 1
ATOM 571 N N . MET A 1 75 ? 27.353 2.084 -30.341 1.00 96.56 75 MET A N 1
ATOM 572 C CA . MET A 1 75 ? 28.526 2.376 -29.523 1.00 96.56 75 MET A CA 1
ATOM 573 C C . MET A 1 75 ? 28.355 3.710 -28.785 1.00 96.56 75 MET A C 1
ATOM 575 O O . MET A 1 75 ? 27.779 4.658 -29.320 1.00 96.56 75 MET A O 1
ATOM 579 N N . PHE A 1 76 ? 28.933 3.811 -27.588 1.00 96.19 76 PHE A N 1
ATOM 580 C CA . PHE A 1 76 ? 29.119 5.095 -26.919 1.00 96.19 76 PHE A CA 1
ATOM 581 C C . PHE A 1 76 ? 30.360 5.848 -27.418 1.00 96.19 76 PHE A C 1
ATOM 583 O O . PHE A 1 76 ? 31.421 5.249 -27.644 1.00 96.19 76 PHE A O 1
ATOM 590 N N . PHE A 1 77 ? 30.259 7.172 -27.524 1.00 93.44 77 PHE A N 1
ATOM 591 C CA . PHE A 1 77 ? 31.401 8.058 -27.750 1.00 93.44 77 PHE A CA 1
ATOM 592 C C . PHE A 1 77 ? 31.654 8.965 -26.541 1.00 93.44 77 PHE A C 1
ATOM 594 O O . PHE A 1 77 ? 30.730 9.331 -25.819 1.00 93.44 77 PHE A O 1
ATOM 601 N N . ASP A 1 78 ? 32.921 9.328 -26.344 1.00 91.62 78 ASP A N 1
ATOM 602 C CA . ASP A 1 78 ? 33.348 10.305 -25.345 1.00 91.62 78 ASP A CA 1
ATOM 603 C C . ASP A 1 78 ? 33.546 11.665 -26.035 1.00 91.62 78 ASP A C 1
ATOM 605 O O . ASP A 1 78 ? 34.386 11.755 -26.939 1.00 91.62 78 ASP A O 1
ATOM 609 N N . PRO A 1 79 ? 32.793 12.718 -25.666 1.00 86.75 79 PRO A N 1
ATOM 610 C CA . PRO A 1 79 ? 32.919 14.031 -26.297 1.00 86.75 79 PRO A CA 1
ATOM 611 C C . PRO A 1 79 ? 34.279 14.700 -26.040 1.00 86.75 79 PRO A C 1
ATOM 613 O O . PRO A 1 79 ? 34.650 15.615 -26.774 1.00 86.75 79 PRO A O 1
ATOM 616 N N . THR A 1 80 ? 35.033 14.253 -25.031 1.00 87.69 80 THR A N 1
ATOM 617 C CA . THR A 1 80 ? 36.354 14.805 -24.689 1.00 87.69 80 THR A CA 1
ATOM 618 C C . THR A 1 80 ? 37.489 14.211 -25.528 1.00 87.69 80 THR A C 1
ATOM 620 O O . THR A 1 80 ? 38.592 14.758 -25.565 1.00 87.69 80 THR A O 1
ATOM 623 N N . GLU A 1 81 ? 37.234 13.123 -26.261 1.00 83.06 81 GLU A N 1
ATOM 624 C CA . GLU A 1 81 ? 38.264 12.378 -26.980 1.00 83.06 81 GLU A CA 1
ATOM 625 C C . GLU A 1 81 ? 38.199 12.595 -28.503 1.00 83.06 81 GLU A C 1
ATOM 627 O O . GLU A 1 81 ? 37.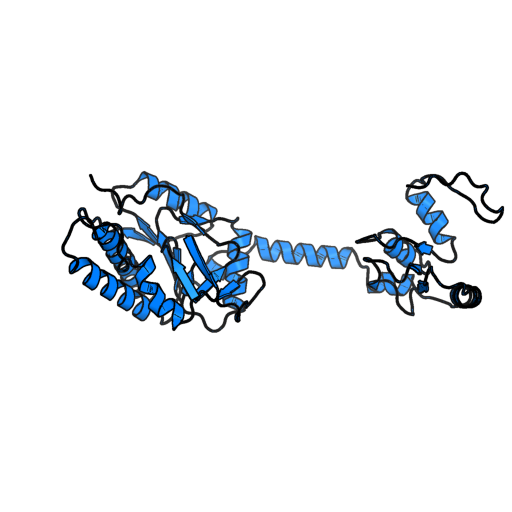183 12.366 -29.160 1.00 83.06 81 GLU A O 1
ATOM 632 N N . ARG A 1 82 ? 39.335 12.930 -29.132 1.00 69.75 82 ARG A N 1
ATOM 633 C CA . ARG A 1 82 ? 39.450 12.967 -30.603 1.00 69.75 82 ARG A CA 1
ATOM 634 C C . ARG A 1 82 ? 39.784 11.582 -31.163 1.00 69.75 82 ARG A C 1
ATOM 636 O O . ARG A 1 82 ? 40.944 11.283 -31.422 1.00 69.75 82 ARG A O 1
ATOM 643 N N . LYS A 1 83 ? 38.777 10.734 -31.398 1.00 71.94 83 LYS A N 1
ATOM 644 C CA . LYS A 1 83 ? 38.983 9.350 -31.886 1.00 71.94 83 LYS A CA 1
ATOM 645 C C . LYS A 1 83 ? 38.383 9.095 -33.274 1.00 71.94 83 LYS A C 1
ATOM 647 O O . LYS A 1 83 ? 37.460 8.295 -33.425 1.00 71.94 83 LYS A O 1
ATOM 652 N N . LYS A 1 84 ? 38.950 9.736 -34.310 1.00 82.25 84 LYS A N 1
ATOM 653 C CA . LYS A 1 84 ? 38.562 9.529 -35.728 1.00 82.25 84 LYS A CA 1
ATOM 654 C C . LYS A 1 84 ? 38.542 8.046 -36.118 1.00 82.25 84 LYS A C 1
ATOM 656 O O . LYS A 1 84 ? 37.620 7.613 -36.803 1.00 82.25 84 LYS A O 1
ATOM 661 N N . ASP A 1 85 ? 39.503 7.262 -35.637 1.00 86.38 85 ASP A N 1
ATOM 662 C CA . ASP A 1 85 ? 39.599 5.841 -35.983 1.00 86.38 85 ASP A CA 1
ATOM 663 C C . ASP A 1 85 ? 38.508 4.988 -35.330 1.00 86.38 85 ASP A C 1
ATOM 665 O O . ASP A 1 85 ? 38.001 4.069 -35.965 1.00 86.38 85 ASP A O 1
ATOM 669 N N . ARG A 1 86 ? 38.039 5.344 -34.124 1.00 88.44 86 ARG A N 1
ATOM 670 C CA . ARG A 1 86 ? 36.868 4.682 -33.520 1.00 88.44 86 ARG A CA 1
ATOM 671 C C . ARG A 1 86 ? 35.593 4.959 -34.305 1.00 88.44 86 ARG A C 1
ATOM 673 O O . ARG A 1 86 ? 34.797 4.046 -34.485 1.00 88.44 86 ARG A O 1
ATOM 680 N N . ILE A 1 87 ? 35.407 6.187 -34.793 1.00 89.00 87 ILE A N 1
ATOM 681 C CA . ILE A 1 87 ? 34.255 6.525 -35.643 1.00 89.00 87 ILE A CA 1
ATOM 682 C C . ILE A 1 87 ? 34.338 5.762 -36.971 1.00 89.00 87 ILE A C 1
ATOM 684 O O . ILE A 1 87 ? 33.336 5.215 -37.422 1.00 89.00 87 ILE A O 1
ATOM 688 N N . ARG A 1 88 ? 35.527 5.659 -37.580 1.00 90.88 88 ARG A N 1
ATOM 689 C CA . ARG A 1 88 ? 35.731 4.842 -38.789 1.00 90.88 88 ARG A CA 1
ATOM 690 C C . ARG A 1 88 ? 35.418 3.368 -38.540 1.00 90.88 88 ARG A C 1
ATOM 692 O O . ARG A 1 88 ? 34.697 2.774 -39.333 1.00 90.88 88 ARG A O 1
ATOM 699 N N . ALA A 1 89 ? 35.909 2.805 -37.437 1.00 92.12 89 ALA A N 1
ATOM 700 C CA . ALA A 1 89 ? 35.636 1.424 -37.052 1.00 92.12 89 ALA A CA 1
ATOM 701 C C . ALA A 1 89 ? 34.138 1.185 -36.807 1.00 92.12 89 ALA A C 1
ATOM 703 O O . ALA A 1 89 ? 33.586 0.210 -37.308 1.00 92.12 89 ALA A O 1
ATOM 704 N N . PHE A 1 90 ? 33.462 2.109 -36.115 1.00 94.56 90 PHE A N 1
ATOM 705 C CA . PHE A 1 90 ? 32.009 2.093 -35.938 1.00 94.56 90 PHE A CA 1
ATOM 706 C C . PHE A 1 90 ? 31.284 2.082 -37.289 1.00 94.56 90 PHE A C 1
ATOM 708 O O . PHE A 1 90 ? 30.469 1.206 -37.546 1.00 94.56 90 PHE A O 1
ATOM 715 N N . LEU A 1 91 ? 31.633 2.993 -38.199 1.00 93.69 91 LEU A N 1
ATOM 716 C CA . LEU A 1 91 ? 31.004 3.084 -39.518 1.00 93.69 91 LEU A CA 1
ATOM 717 C C . LEU A 1 91 ? 31.296 1.880 -40.434 1.00 93.69 91 LEU A C 1
ATOM 719 O O . LEU A 1 91 ? 30.549 1.665 -41.392 1.00 93.69 91 LEU A O 1
ATOM 723 N N . ALA A 1 92 ? 32.379 1.139 -40.184 1.00 95.12 92 ALA A N 1
ATOM 724 C CA . ALA A 1 92 ? 32.752 -0.072 -40.916 1.00 95.12 92 ALA A CA 1
ATOM 725 C C . ALA A 1 92 ? 32.119 -1.347 -40.332 1.00 95.12 92 ALA A C 1
ATOM 727 O O . ALA A 1 92 ? 31.978 -2.344 -41.041 1.00 95.12 92 ALA A O 1
ATOM 728 N N . LYS A 1 93 ? 31.738 -1.333 -39.050 1.00 95.69 93 LYS A N 1
ATOM 729 C CA . LYS A 1 93 ? 31.117 -2.477 -38.384 1.00 95.69 93 LYS A CA 1
ATOM 730 C C . LYS A 1 93 ? 29.680 -2.674 -38.872 1.00 95.69 93 LYS A C 1
ATOM 732 O O . LYS A 1 93 ? 28.902 -1.731 -38.997 1.00 95.69 93 LYS A O 1
ATOM 737 N N . LYS A 1 94 ? 29.310 -3.937 -39.101 1.00 95.69 94 LYS A N 1
ATOM 738 C CA . LYS A 1 94 ? 27.924 -4.335 -39.356 1.00 95.69 94 LYS A CA 1
ATOM 739 C C . LYS A 1 94 ? 27.198 -4.534 -38.025 1.00 95.69 94 LYS A C 1
ATOM 741 O O . LYS A 1 94 ? 27.648 -5.309 -37.186 1.00 95.69 94 LYS A O 1
ATOM 746 N N . TYR A 1 95 ? 26.078 -3.843 -37.869 1.00 97.44 95 TYR A N 1
ATOM 747 C CA . TYR A 1 95 ? 25.185 -3.936 -36.715 1.00 97.44 95 TYR A CA 1
ATOM 748 C C . TYR A 1 95 ? 23.880 -4.642 -37.103 1.00 97.44 95 TYR A C 1
ATOM 750 O O . TYR A 1 95 ? 23.574 -4.794 -38.290 1.00 97.44 95 TYR A O 1
ATOM 758 N N . SER A 1 96 ? 23.080 -5.021 -36.107 1.00 97.50 96 SER A N 1
ATOM 759 C CA . SER A 1 96 ? 21.743 -5.603 -36.277 1.00 97.50 96 SER A CA 1
ATOM 760 C C . SER A 1 96 ? 20.657 -4.878 -35.455 1.00 97.50 96 SER A C 1
ATOM 762 O O . SER A 1 96 ? 19.918 -5.532 -34.714 1.00 97.50 96 SER A O 1
ATOM 764 N N . PRO A 1 97 ? 20.480 -3.543 -35.598 1.00 97.62 97 PRO A N 1
ATOM 765 C CA . PRO A 1 97 ? 19.565 -2.769 -34.751 1.00 97.62 97 PRO A CA 1
ATOM 766 C C . PRO A 1 97 ? 18.105 -3.213 -34.860 1.00 97.62 97 PRO A C 1
ATOM 768 O O . PRO A 1 97 ? 17.389 -3.280 -33.864 1.00 97.62 97 PRO A O 1
ATOM 771 N N . ARG A 1 98 ? 17.675 -3.577 -36.074 1.00 96.44 98 ARG A N 1
ATOM 772 C CA . ARG A 1 98 ? 16.296 -4.000 -36.339 1.00 96.44 98 ARG A CA 1
ATOM 773 C C . ARG A 1 98 ? 15.963 -5.362 -35.735 1.00 96.44 98 ARG A C 1
ATOM 775 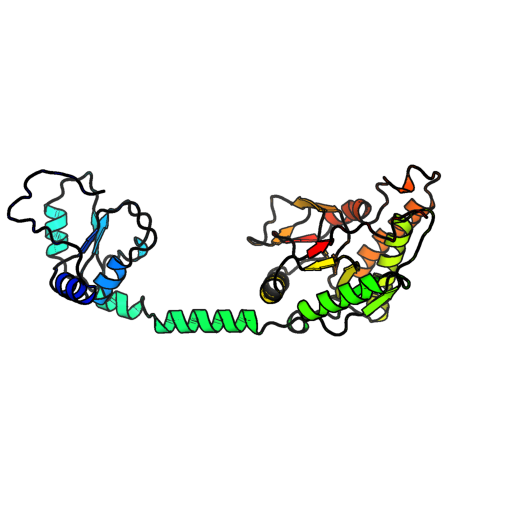O O . ARG A 1 98 ? 14.829 -5.560 -35.319 1.00 96.44 98 ARG A O 1
ATOM 782 N N . ALA A 1 99 ? 16.929 -6.281 -35.689 1.00 96.81 99 ALA A N 1
ATOM 783 C CA . ALA A 1 99 ? 16.738 -7.577 -35.038 1.00 96.81 99 ALA A CA 1
ATOM 784 C C . ALA A 1 99 ? 16.550 -7.384 -33.528 1.00 96.81 99 ALA A C 1
ATOM 786 O O . ALA A 1 99 ? 15.565 -7.857 -32.973 1.00 96.81 99 ALA A O 1
ATOM 787 N N . TYR A 1 100 ? 17.415 -6.571 -32.908 1.00 96.44 100 TYR A N 1
ATOM 788 C CA . TYR A 1 100 ? 17.267 -6.180 -31.507 1.00 96.44 100 TYR A CA 1
ATOM 789 C C . TYR A 1 100 ? 15.904 -5.523 -31.241 1.00 96.44 100 TYR A C 1
ATOM 791 O O . TYR A 1 100 ? 15.217 -5.900 -30.296 1.00 96.44 100 TYR A O 1
ATOM 799 N N . ALA A 1 101 ? 15.483 -4.578 -32.093 1.00 95.38 101 ALA A N 1
ATOM 800 C CA . ALA A 1 101 ? 14.188 -3.912 -31.960 1.00 95.38 101 ALA A CA 1
ATOM 801 C C . ALA A 1 101 ? 13.011 -4.892 -32.060 1.00 95.38 101 ALA A C 1
ATOM 803 O O . ALA A 1 101 ? 12.104 -4.821 -31.242 1.00 95.38 101 ALA A O 1
ATOM 804 N N . ALA A 1 102 ? 13.030 -5.817 -33.022 1.00 93.88 102 ALA A N 1
ATOM 805 C CA . ALA A 1 102 ? 11.969 -6.812 -33.184 1.00 93.88 102 ALA A CA 1
ATOM 806 C C . ALA A 1 102 ? 11.851 -7.760 -31.979 1.00 93.88 102 ALA A C 1
ATOM 808 O O . ALA A 1 102 ? 10.755 -8.200 -31.652 1.00 93.88 102 ALA A O 1
ATOM 809 N N . GLU A 1 103 ? 12.967 -8.061 -31.316 1.00 94.19 103 GLU A N 1
ATOM 810 C CA . GLU A 1 103 ? 13.002 -8.946 -30.150 1.00 94.19 103 GLU A CA 1
ATOM 811 C C . GLU A 1 103 ? 12.617 -8.231 -28.841 1.00 94.19 103 GLU A C 1
ATOM 813 O O . GLU A 1 103 ? 11.932 -8.805 -27.994 1.00 94.19 103 GLU A O 1
ATOM 818 N N . HIS A 1 104 ? 13.034 -6.972 -28.670 1.00 92.62 104 HIS A N 1
ATOM 819 C CA . HIS A 1 104 ? 12.961 -6.274 -27.380 1.00 92.62 104 HIS A CA 1
ATOM 820 C C . HIS A 1 104 ? 11.934 -5.135 -27.333 1.00 92.62 104 HIS A C 1
ATOM 822 O O . HIS A 1 104 ? 11.502 -4.747 -26.247 1.00 92.62 104 HIS A O 1
ATOM 828 N N . LEU A 1 105 ? 11.549 -4.571 -28.481 1.00 91.88 105 LEU A N 1
ATOM 829 C CA . LEU A 1 105 ? 10.692 -3.386 -28.587 1.00 91.88 105 LEU A CA 1
ATOM 830 C C . LEU A 1 105 ? 9.340 -3.743 -29.219 1.00 91.88 105 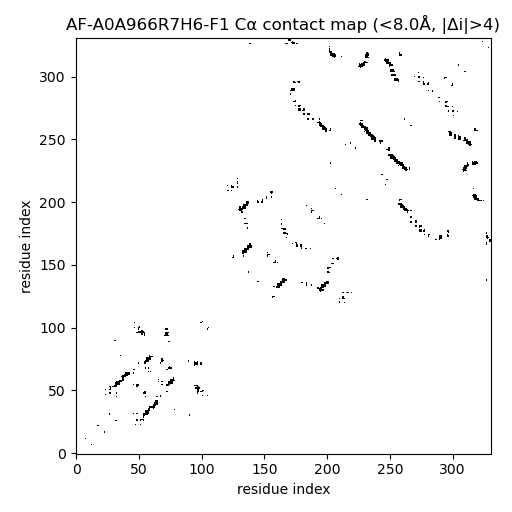LEU A C 1
ATOM 832 O O . LEU A 1 105 ? 8.955 -3.182 -30.241 1.00 91.88 105 LEU A O 1
ATOM 836 N N . ASP A 1 106 ? 8.621 -4.675 -28.593 1.00 90.31 106 ASP A N 1
ATOM 837 C CA . ASP A 1 106 ? 7.271 -5.077 -29.000 1.00 90.31 106 ASP A CA 1
ATOM 838 C C . ASP A 1 106 ? 6.208 -4.219 -28.270 1.00 90.31 106 ASP A C 1
ATOM 840 O O . ASP A 1 106 ? 5.970 -4.414 -27.068 1.00 90.31 106 ASP A O 1
ATOM 844 N N . PRO A 1 107 ? 5.568 -3.249 -28.956 1.00 89.94 107 PRO A N 1
ATOM 845 C CA . PRO A 1 107 ? 4.553 -2.399 -28.344 1.00 89.94 107 PRO A CA 1
ATOM 846 C C . PRO A 1 107 ? 3.289 -3.174 -27.960 1.00 89.94 107 PRO A C 1
ATOM 848 O O . PRO A 1 107 ? 2.674 -2.836 -26.950 1.00 89.94 107 PRO A O 1
ATOM 851 N N . ASP A 1 108 ? 2.925 -4.226 -28.694 1.00 93.25 108 ASP A N 1
ATOM 852 C CA . ASP A 1 108 ? 1.720 -5.007 -28.421 1.00 93.25 108 ASP A CA 1
ATOM 853 C C . ASP A 1 108 ? 1.921 -5.898 -27.196 1.00 93.25 108 ASP A C 1
ATOM 855 O O . ASP A 1 108 ? 1.020 -6.040 -26.370 1.00 93.25 108 ASP A O 1
ATOM 859 N N . LYS A 1 109 ? 3.121 -6.467 -27.024 1.00 92.81 109 LYS A N 1
ATOM 860 C CA . LYS A 1 109 ? 3.493 -7.185 -25.796 1.00 92.81 109 LYS A CA 1
ATOM 861 C C . LYS A 1 109 ? 3.456 -6.264 -24.580 1.00 92.81 109 LYS A C 1
ATOM 863 O O . LYS A 1 109 ? 2.897 -6.650 -23.557 1.00 92.81 109 LYS A O 1
ATOM 868 N N . ASN A 1 110 ? 4.008 -5.055 -24.692 1.00 91.31 110 ASN A N 1
ATOM 869 C CA . ASN A 1 110 ? 3.967 -4.070 -23.609 1.00 91.31 110 ASN A CA 1
ATOM 870 C C . ASN A 1 110 ? 2.532 -3.606 -23.314 1.00 91.31 110 ASN A C 1
ATOM 872 O O . ASN A 1 110 ? 2.162 -3.461 -22.151 1.00 91.31 110 ASN A O 1
ATOM 876 N N . GLY A 1 111 ? 1.718 -3.418 -24.357 1.00 95.69 111 GLY A N 1
ATOM 877 C CA . GLY A 1 111 ? 0.306 -3.063 -24.245 1.00 95.69 111 GLY A CA 1
ATOM 878 C C . GLY A 1 111 ? -0.514 -4.145 -23.545 1.00 95.69 111 GLY A C 1
ATOM 879 O O . GLY A 1 111 ? -1.235 -3.834 -22.600 1.00 95.69 111 GLY A O 1
ATOM 880 N N . ARG A 1 112 ? -0.347 -5.416 -23.939 1.00 96.06 112 ARG A N 1
ATOM 881 C CA . ARG A 1 112 ? -0.971 -6.565 -23.260 1.00 96.06 112 ARG A CA 1
ATOM 882 C C . ARG A 1 112 ? -0.548 -6.645 -21.800 1.00 96.06 112 ARG A C 1
ATOM 884 O O . ARG A 1 112 ? -1.408 -6.676 -20.933 1.00 96.06 112 ARG A O 1
ATOM 891 N N . TRP A 1 113 ? 0.755 -6.565 -21.522 1.00 95.12 113 TRP A N 1
ATOM 892 C CA . TRP A 1 113 ? 1.259 -6.586 -20.149 1.00 95.12 113 TRP A CA 1
ATOM 893 C C . TRP A 1 113 ? 0.642 -5.480 -19.284 1.00 95.12 113 TRP A C 1
ATOM 895 O O . TRP A 1 113 ? 0.205 -5.748 -18.168 1.00 95.12 113 TRP A O 1
ATOM 905 N N . LEU A 1 114 ? 0.575 -4.243 -19.789 1.00 95.31 114 LEU A N 1
ATOM 906 C CA . LEU A 1 114 ? -0.030 -3.135 -19.051 1.00 95.31 114 LEU A CA 1
ATOM 907 C C . LEU A 1 114 ? -1.532 -3.361 -18.841 1.00 95.31 114 LEU A C 1
ATOM 909 O O . LEU A 1 114 ? -2.026 -3.134 -17.740 1.00 95.31 114 LEU A O 1
ATOM 913 N N . SER A 1 115 ? -2.240 -3.820 -19.875 1.00 96.00 115 SER A N 1
ATOM 914 C CA . SER A 1 115 ? -3.666 -4.144 -19.800 1.00 96.00 115 SER A CA 1
ATOM 915 C C . SER A 1 115 ? -3.940 -5.199 -18.731 1.00 96.00 115 SER A C 1
ATOM 917 O O . SER A 1 115 ? -4.767 -4.967 -17.855 1.00 96.00 115 SER A O 1
ATOM 919 N N . ASP A 1 116 ? -3.200 -6.309 -18.749 1.00 95.25 116 ASP A N 1
ATOM 920 C CA . ASP A 1 116 ? -3.357 -7.409 -17.795 1.00 95.25 116 ASP A CA 1
ATOM 921 C C . ASP A 1 116 ? -3.127 -6.928 -16.354 1.00 95.25 116 ASP A C 1
ATOM 923 O O . ASP A 1 116 ? -3.895 -7.257 -15.452 1.00 95.25 116 ASP A O 1
ATOM 927 N N . ARG A 1 117 ? -2.109 -6.083 -16.132 1.00 90.75 117 ARG A N 1
ATOM 928 C CA . ARG A 1 117 ? -1.832 -5.499 -14.810 1.00 90.75 117 ARG A CA 1
ATOM 929 C C . ARG A 1 117 ? -2.912 -4.539 -14.338 1.00 90.75 117 ARG A C 1
ATOM 931 O O . ARG A 1 117 ? -3.218 -4.514 -13.149 1.00 90.75 117 ARG A O 1
ATOM 938 N N . LEU A 1 118 ? -3.480 -3.741 -15.239 1.00 91.69 118 LEU A N 1
ATOM 939 C CA . LEU A 1 118 ? -4.577 -2.844 -14.891 1.00 91.69 118 LEU A CA 1
ATOM 940 C C . LEU A 1 118 ? -5.834 -3.634 -14.532 1.00 91.69 118 LEU A C 1
ATOM 942 O O . LEU A 1 118 ? -6.434 -3.341 -13.502 1.00 91.69 118 LEU A O 1
ATOM 946 N N . SER A 1 119 ? -6.188 -4.654 -15.316 1.00 92.31 119 SER A N 1
ATOM 947 C CA . SER A 1 119 ? -7.300 -5.555 -15.000 1.00 92.31 119 SER A CA 1
ATOM 948 C C . SER A 1 119 ? -7.102 -6.224 -13.642 1.00 92.31 119 SER A C 1
ATOM 950 O O . SER A 1 119 ? -7.971 -6.123 -12.785 1.00 92.31 119 SER A O 1
ATOM 952 N N . GLU A 1 120 ? -5.916 -6.779 -13.376 1.00 89.38 120 GLU A N 1
ATOM 953 C CA . GLU A 1 120 ? -5.590 -7.383 -12.080 1.00 89.38 120 GLU A CA 1
ATOM 954 C C . GLU A 1 120 ? -5.777 -6.408 -10.903 1.00 89.38 120 GLU A C 1
ATOM 956 O O . GLU A 1 120 ? -6.210 -6.810 -9.829 1.00 89.38 120 GLU A O 1
ATOM 961 N N . ILE A 1 121 ? -5.447 -5.124 -11.065 1.00 88.62 121 ILE A N 1
ATOM 962 C CA . ILE A 1 121 ? -5.629 -4.115 -10.009 1.00 88.62 121 ILE A CA 1
ATOM 963 C C . ILE A 1 121 ? -7.106 -3.730 -9.847 1.00 88.62 121 ILE A C 1
ATOM 965 O O . ILE A 1 121 ? -7.567 -3.541 -8.721 1.00 88.62 121 ILE A O 1
ATOM 969 N N . LEU A 1 122 ? -7.836 -3.590 -10.954 1.00 90.25 122 LEU A N 1
ATOM 970 C CA . LEU A 1 122 ? -9.226 -3.125 -10.976 1.00 90.25 122 LEU A CA 1
ATOM 971 C C . LEU A 1 122 ? -10.224 -4.194 -10.513 1.00 90.25 122 LEU A C 1
ATOM 973 O O . LEU A 1 122 ? -11.231 -3.854 -9.884 1.00 90.25 122 LEU A O 1
ATOM 977 N N . ASP A 1 123 ? -9.921 -5.459 -10.795 1.00 92.19 123 ASP A N 1
ATOM 978 C CA . ASP A 1 123 ? -10.784 -6.603 -10.495 1.00 92.19 123 ASP A CA 1
ATOM 979 C C . ASP A 1 123 ? -10.622 -7.112 -9.058 1.00 92.19 123 ASP A C 1
ATOM 981 O O . ASP A 1 123 ? -11.408 -7.948 -8.617 1.00 92.19 123 ASP A O 1
ATOM 985 N N . ARG A 1 124 ? -9.640 -6.602 -8.302 1.00 93.19 124 ARG A N 1
ATOM 986 C CA . ARG A 1 124 ? -9.462 -6.942 -6.883 1.00 93.19 124 ARG A CA 1
ATOM 987 C C . ARG A 1 124 ? -10.679 -6.540 -6.070 1.00 93.19 124 ARG A C 1
ATOM 989 O O . ARG A 1 124 ? -11.182 -5.417 -6.173 1.00 93.19 124 ARG A O 1
ATOM 996 N N . ARG A 1 125 ? -11.095 -7.445 -5.191 1.00 95.00 125 ARG A N 1
ATOM 997 C CA . ARG A 1 125 ? -12.195 -7.228 -4.256 1.00 95.00 125 ARG A CA 1
ATOM 998 C C . ARG A 1 125 ? -11.736 -7.455 -2.825 1.00 95.00 125 ARG A C 1
ATOM 1000 O O . ARG A 1 125 ? -10.691 -8.053 -2.571 1.00 95.00 125 ARG A O 1
ATOM 1007 N N . PHE A 1 126 ? -12.531 -6.961 -1.885 1.00 95.81 126 PHE A N 1
ATOM 1008 C CA . PHE A 1 126 ? -12.257 -7.130 -0.464 1.00 95.81 126 PHE A CA 1
ATOM 1009 C C . PHE A 1 126 ? -12.244 -8.612 -0.062 1.00 95.81 126 PHE A C 1
ATOM 1011 O O . PHE A 1 126 ? -11.390 -9.041 0.711 1.00 95.81 126 PHE A O 1
ATOM 1018 N N . GLU A 1 127 ? -13.135 -9.409 -0.651 1.00 94.94 127 GLU A N 1
ATOM 1019 C CA . GLU A 1 127 ? -13.282 -10.839 -0.379 1.00 94.94 127 GLU A CA 1
ATOM 1020 C C . GLU A 1 127 ? -12.026 -11.640 -0.752 1.00 94.94 127 GLU A C 1
ATOM 1022 O O . GLU A 1 127 ? -11.747 -12.679 -0.155 1.00 94.94 127 GLU A O 1
ATOM 1027 N N . ASP A 1 128 ? -11.227 -11.137 -1.697 1.00 94.19 128 ASP A N 1
ATOM 1028 C CA . ASP A 1 128 ? -10.006 -11.801 -2.154 1.00 94.19 128 ASP A CA 1
ATOM 1029 C C . ASP A 1 128 ? -8.847 -11.655 -1.141 1.00 94.19 128 ASP A C 1
ATOM 1031 O O . ASP A 1 128 ? -7.824 -12.329 -1.265 1.00 94.19 128 ASP A O 1
ATOM 1035 N N . LEU A 1 129 ? -8.990 -10.805 -0.112 1.00 95.12 129 LEU A N 1
ATOM 1036 C CA . LEU A 1 129 ? -7.986 -10.626 0.947 1.00 95.12 129 LEU A CA 1
ATOM 1037 C C . LEU A 1 129 ? -7.965 -11.782 1.964 1.00 95.12 129 LEU A C 1
ATOM 1039 O O . LEU A 1 129 ? -7.018 -11.899 2.743 1.00 95.12 129 LEU A O 1
ATOM 1043 N N . GLY A 1 130 ? -8.991 -12.641 1.982 1.00 95.25 130 GLY A N 1
ATOM 1044 C CA . GLY A 1 130 ? -9.085 -13.746 2.941 1.00 95.25 130 GLY A CA 1
ATOM 1045 C C . GLY A 1 130 ? -9.206 -13.277 4.396 1.00 95.25 130 GLY A C 1
ATOM 1046 O O . GLY A 1 130 ? -8.589 -13.873 5.283 1.00 95.25 130 GLY A O 1
ATOM 1047 N N . LEU A 1 131 ? -9.950 -12.188 4.614 1.00 96.94 131 LEU A N 1
ATOM 1048 C CA . LEU A 1 131 ? -10.346 -11.685 5.930 1.00 96.94 131 LEU A CA 1
ATOM 1049 C C . LEU A 1 131 ? -11.733 -12.231 6.290 1.00 96.94 131 LEU A C 1
ATOM 1051 O O . LEU A 1 131 ? -12.604 -12.318 5.430 1.00 96.94 131 LEU A O 1
ATOM 1055 N N . ASP A 1 132 ? -11.943 -12.558 7.562 1.00 98.06 132 ASP A N 1
ATOM 1056 C CA . ASP A 1 132 ? -13.205 -13.094 8.081 1.00 98.06 132 ASP A CA 1
ATOM 1057 C C . ASP A 1 132 ? -14.287 -12.015 8.219 1.00 98.06 132 ASP A C 1
ATOM 1059 O O . ASP A 1 132 ? -15.481 -12.315 8.167 1.00 98.06 132 ASP A O 1
ATOM 1063 N N . GLY A 1 133 ? -13.883 -10.751 8.374 1.00 97.62 133 GLY A N 1
ATOM 1064 C CA . GLY A 1 133 ? -14.811 -9.631 8.339 1.00 97.62 133 GLY A CA 1
ATOM 1065 C C . GLY A 1 133 ? -14.244 -8.305 8.832 1.00 97.62 133 GLY A C 1
ATOM 1066 O O . GLY A 1 133 ? -13.055 -8.157 9.132 1.00 97.62 133 GLY A O 1
ATOM 1067 N N . VAL A 1 134 ? -15.139 -7.322 8.895 1.00 98.75 134 VAL A N 1
ATOM 1068 C CA . VAL A 1 134 ? -14.870 -5.967 9.381 1.00 98.75 134 VAL A CA 1
ATOM 1069 C C . VAL A 1 134 ? -15.862 -5.648 10.485 1.00 98.75 134 VAL A C 1
ATOM 1071 O O . VAL A 1 134 ? -17.059 -5.877 10.324 1.00 98.75 134 VAL A O 1
ATOM 1074 N N . LEU A 1 135 ? -15.367 -5.106 11.588 1.00 98.81 135 LEU A N 1
ATOM 1075 C CA . LEU A 1 135 ? -16.154 -4.515 12.659 1.00 98.81 135 LEU A CA 1
ATOM 1076 C C . LEU A 1 135 ? -15.974 -3.003 12.612 1.00 98.81 135 LEU A C 1
ATOM 1078 O O . LEU A 1 135 ? -14.865 -2.526 12.366 1.00 98.81 135 LEU A O 1
ATOM 1082 N N . PHE A 1 136 ? -17.033 -2.251 12.885 1.00 98.56 136 PHE A N 1
ATOM 1083 C CA . PHE A 1 136 ? -16.910 -0.816 13.116 1.00 98.56 136 PHE A CA 1
ATOM 1084 C C . PHE A 1 136 ? -17.627 -0.394 14.396 1.00 98.56 136 PHE A C 1
ATOM 1086 O O . PHE A 1 136 ? -18.724 -0.865 14.696 1.00 98.56 136 PHE A O 1
ATOM 1093 N N . ILE A 1 137 ? -16.981 0.478 15.161 1.00 98.44 137 ILE A N 1
ATOM 1094 C CA . ILE A 1 137 ? -17.430 0.956 16.466 1.00 98.44 137 ILE A CA 1
ATOM 1095 C C . ILE A 1 137 ? -18.188 2.265 16.267 1.00 98.44 137 ILE A C 1
ATOM 1097 O O . ILE A 1 137 ? -17.628 3.231 15.755 1.00 98.44 137 ILE A O 1
ATOM 1101 N N . ASN A 1 138 ? -19.454 2.310 16.682 1.00 97.44 138 ASN A N 1
ATOM 1102 C CA . ASN A 1 138 ? -20.294 3.502 16.566 1.00 97.44 138 ASN A CA 1
ATOM 1103 C C . ASN A 1 138 ? -21.274 3.594 17.741 1.00 97.44 138 ASN A C 1
ATOM 1105 O O . ASN A 1 138 ? -21.971 2.626 18.053 1.00 97.44 138 ASN A O 1
ATOM 1109 N N . LEU A 1 139 ? -21.361 4.773 18.358 1.00 95.19 139 LEU A N 1
ATOM 1110 C CA . LEU A 1 139 ? -22.335 5.071 19.416 1.00 95.19 139 LEU A CA 1
ATOM 1111 C C . LEU A 1 139 ? -23.770 5.012 18.867 1.00 95.19 139 LEU A C 1
ATOM 1113 O O . LEU A 1 139 ? -24.041 5.608 17.825 1.00 95.19 139 LEU A O 1
ATOM 1117 N N . GLU A 1 140 ? -24.694 4.339 19.564 1.00 95.06 140 GLU A N 1
ATOM 1118 C CA . GLU A 1 140 ? -26.113 4.206 19.163 1.00 95.06 140 GLU A CA 1
ATOM 1119 C C . GLU A 1 140 ? -26.762 5.525 18.716 1.00 95.06 140 GLU A C 1
ATOM 1121 O O . GLU A 1 140 ? -27.330 5.608 17.628 1.00 95.06 140 GLU A O 1
ATOM 1126 N N . GLU A 1 141 ? -26.588 6.590 19.497 1.00 92.81 141 GLU A N 1
ATOM 1127 C CA . GLU A 1 141 ? -27.178 7.907 19.228 1.00 92.81 141 GLU A CA 1
ATOM 1128 C C . GLU A 1 141 ? -26.561 8.660 18.029 1.00 92.81 141 GLU A C 1
ATOM 1130 O O . GLU A 1 141 ? -27.130 9.646 17.559 1.00 92.81 141 GLU A O 1
ATOM 1135 N N . ARG A 1 142 ? -25.403 8.223 17.507 1.00 93.75 142 ARG A N 1
ATOM 1136 C CA . ARG A 1 142 ? -24.680 8.885 16.403 1.00 93.75 142 ARG A CA 1
ATOM 1137 C C . ARG A 1 142 ? -25.079 8.329 15.040 1.00 93.75 142 ARG A C 1
ATOM 1139 O O . ARG A 1 142 ? -24.249 7.814 14.288 1.00 93.75 142 ARG A O 1
ATOM 1146 N N . GLY A 1 143 ? -26.362 8.482 14.708 1.00 95.81 143 GLY A N 1
ATOM 1147 C CA . GLY A 1 143 ? -26.924 8.074 13.414 1.00 95.81 143 GLY A CA 1
ATOM 1148 C C . GLY A 1 143 ? -26.302 8.794 12.210 1.00 95.81 143 GLY A C 1
ATOM 1149 O O . GLY A 1 143 ? -26.175 8.210 11.139 1.00 95.81 143 GLY A O 1
ATOM 1150 N N . ASP A 1 144 ? -25.836 10.031 12.387 1.00 95.50 144 ASP A N 1
ATOM 1151 C CA . ASP A 1 144 ? -25.099 10.774 11.360 1.00 95.50 144 ASP A CA 1
ATOM 1152 C C . ASP A 1 144 ? -23.760 10.101 11.006 1.00 95.50 144 ASP A C 1
ATOM 1154 O O . ASP A 1 144 ? -23.417 9.974 9.828 1.00 95.50 144 ASP A O 1
ATOM 1158 N N . ARG A 1 145 ? -23.023 9.613 12.013 1.00 95.19 145 ARG A N 1
ATOM 1159 C CA . ARG A 1 145 ? -21.764 8.884 11.801 1.00 95.19 145 ARG A CA 1
ATOM 1160 C C . ARG A 1 145 ? -21.980 7.479 11.279 1.00 95.19 145 ARG A C 1
ATOM 1162 O O . ARG A 1 145 ? -21.182 7.038 10.460 1.00 95.19 145 ARG A O 1
ATOM 1169 N N . LEU A 1 146 ? -23.058 6.814 11.695 1.00 96.88 146 LEU A N 1
ATOM 1170 C CA . LEU A 1 146 ? -23.450 5.527 11.128 1.00 96.88 146 LEU A CA 1
ATOM 1171 C C . LEU A 1 146 ? -23.588 5.631 9.607 1.00 96.88 146 LEU A C 1
ATOM 1173 O O . LEU A 1 146 ? -22.901 4.916 8.885 1.00 96.88 146 LEU A O 1
ATOM 1177 N N . LEU A 1 147 ? -24.405 6.576 9.131 1.00 96.81 147 LEU A N 1
ATOM 1178 C CA . LEU A 1 147 ? -24.629 6.790 7.699 1.00 96.81 147 LEU A CA 1
ATOM 1179 C C . LEU A 1 147 ? -23.327 7.123 6.961 1.00 96.81 147 LEU A C 1
ATOM 1181 O O . LEU A 1 147 ? -23.084 6.636 5.857 1.00 96.81 147 LEU A O 1
ATOM 1185 N N . ALA A 1 148 ? -22.467 7.941 7.572 1.00 96.38 148 ALA A N 1
ATOM 1186 C CA . ALA A 1 148 ? -21.188 8.304 6.977 1.00 96.38 148 ALA A CA 1
ATOM 1187 C C . ALA A 1 148 ? -20.211 7.114 6.898 1.00 96.38 148 ALA A C 1
ATOM 1189 O O . ALA A 1 148 ? -19.489 6.983 5.910 1.00 96.38 148 ALA A O 1
ATOM 1190 N N . MET A 1 149 ? -20.197 6.240 7.908 1.00 96.94 149 MET A N 1
ATOM 1191 C CA . MET A 1 149 ? -19.386 5.023 7.910 1.00 96.94 149 MET A CA 1
ATOM 1192 C C . MET A 1 149 ? -19.916 3.995 6.902 1.00 96.94 149 MET A C 1
ATOM 1194 O O . MET A 1 149 ? -19.131 3.397 6.171 1.00 96.94 149 MET A O 1
ATOM 1198 N N . GLU A 1 150 ? -21.236 3.819 6.798 1.00 97.44 150 GLU A N 1
ATOM 1199 C CA . GLU A 1 150 ? -21.863 2.950 5.793 1.00 97.44 150 GLU A CA 1
ATOM 1200 C C . GLU A 1 150 ? -21.540 3.405 4.361 1.00 97.44 150 GLU A C 1
ATOM 1202 O O . GLU A 1 150 ? -21.212 2.582 3.501 1.00 97.44 150 GLU A O 1
ATOM 1207 N N . ASP A 1 151 ? -21.562 4.718 4.103 1.00 96.81 151 ASP A N 1
ATOM 1208 C CA . ASP A 1 151 ? -21.132 5.291 2.825 1.00 96.81 151 ASP A CA 1
ATOM 1209 C C . ASP A 1 151 ? -19.654 5.004 2.525 1.00 96.81 151 ASP A C 1
ATOM 1211 O O . ASP A 1 151 ? -19.306 4.611 1.406 1.00 96.81 151 ASP A O 1
ATOM 1215 N N . GLU A 1 152 ? -18.789 5.171 3.526 1.00 97.44 152 GLU A N 1
ATOM 1216 C CA . GLU A 1 152 ? -17.356 4.911 3.410 1.00 97.44 152 GLU A CA 1
ATOM 1217 C C . GLU A 1 152 ? -17.074 3.431 3.109 1.00 97.44 152 GLU A C 1
ATOM 1219 O O . GLU A 1 152 ? -16.344 3.129 2.164 1.00 97.44 152 GLU A O 1
ATOM 1224 N N . LEU A 1 153 ? -17.705 2.501 3.837 1.00 98.00 153 LEU A N 1
ATOM 1225 C CA . LEU A 1 153 ? -17.595 1.055 3.606 1.00 98.00 153 LEU A CA 1
ATOM 1226 C C . LEU A 1 153 ? -18.059 0.677 2.197 1.00 98.00 153 LEU A C 1
ATOM 1228 O O . LEU A 1 153 ? -17.367 -0.051 1.482 1.00 98.00 153 LEU A O 1
ATOM 1232 N N . ARG A 1 154 ? -19.189 1.237 1.751 1.00 97.00 154 ARG A N 1
ATOM 1233 C CA . ARG A 1 154 ? -19.714 1.023 0.399 1.00 97.00 154 ARG A CA 1
ATOM 1234 C C . ARG A 1 154 ? -18.744 1.528 -0.670 1.00 97.00 154 ARG A C 1
ATOM 1236 O O . ARG A 1 154 ? -18.515 0.828 -1.654 1.00 97.00 154 ARG A O 1
ATOM 1243 N N . ARG A 1 155 ? -18.148 2.715 -0.496 1.00 95.94 155 ARG A N 1
ATOM 1244 C CA . ARG A 1 155 ? -17.121 3.251 -1.414 1.00 95.94 155 ARG A CA 1
ATOM 1245 C C . ARG A 1 155 ? -15.835 2.428 -1.399 1.00 95.94 155 ARG A C 1
ATOM 1247 O O . ARG A 1 155 ? -15.195 2.283 -2.441 1.00 95.94 155 ARG A O 1
ATOM 1254 N N . ALA A 1 156 ? -15.480 1.868 -0.249 1.00 96.62 156 ALA A N 1
ATOM 1255 C CA . ALA A 1 156 ? -14.370 0.939 -0.112 1.00 96.62 156 ALA A CA 1
ATOM 1256 C C . ALA A 1 156 ? -14.675 -0.435 -0.742 1.00 96.62 156 ALA A C 1
ATOM 1258 O O . ALA A 1 156 ? -13.758 -1.193 -1.026 1.00 96.62 156 ALA A O 1
ATOM 1259 N N . GLY A 1 157 ? -15.936 -0.756 -1.036 1.00 96.06 157 GLY A N 1
ATOM 1260 C CA . GLY A 1 157 ? -16.320 -2.079 -1.528 1.00 96.06 157 GLY A CA 1
ATOM 1261 C C . GLY A 1 157 ? -16.290 -3.145 -0.432 1.00 96.06 157 GLY A C 1
ATOM 1262 O O . GLY A 1 157 ? -16.064 -4.311 -0.730 1.00 96.06 157 GLY A O 1
ATOM 1263 N N . ILE A 1 158 ? -16.490 -2.740 0.824 1.00 97.50 158 ILE A N 1
ATOM 1264 C CA . ILE A 1 158 ? -16.652 -3.637 1.967 1.00 97.50 158 ILE A CA 1
ATOM 1265 C C . ILE A 1 158 ? -18.149 -3.866 2.165 1.00 97.50 158 ILE A C 1
ATOM 1267 O O . ILE A 1 158 ? -18.912 -2.920 2.367 1.00 97.50 158 ILE A O 1
ATOM 1271 N N . VAL A 1 159 ? -18.566 -5.128 2.125 1.00 92.69 159 VAL A N 1
ATOM 1272 C CA . VAL A 1 159 ? -19.955 -5.548 2.342 1.00 92.69 159 VAL A CA 1
ATOM 1273 C C . VAL A 1 159 ? -20.027 -6.406 3.604 1.00 92.69 159 VAL A C 1
ATOM 1275 O O . VAL A 1 159 ? -19.114 -7.173 3.892 1.00 92.69 159 VAL A O 1
ATOM 1278 N N . GLY A 1 160 ? -21.114 -6.277 4.369 1.00 94.88 160 GLY A N 1
ATOM 1279 C CA . GLY A 1 160 ? -21.356 -7.123 5.543 1.00 94.88 160 GLY A CA 1
ATOM 1280 C C . GLY A 1 160 ? -20.515 -6.774 6.775 1.00 94.88 160 GLY A C 1
ATOM 1281 O O . GLY A 1 160 ? -20.317 -7.634 7.631 1.00 94.88 160 GLY A O 1
ATOM 1282 N N . ALA A 1 161 ? -20.023 -5.535 6.883 1.00 98.00 161 ALA A N 1
ATOM 1283 C CA . ALA A 1 161 ? -19.370 -5.073 8.104 1.00 98.00 161 ALA A CA 1
ATOM 1284 C C . ALA A 1 161 ? -20.340 -5.127 9.299 1.00 98.00 161 ALA A C 1
ATOM 1286 O O . ALA A 1 161 ? -21.521 -4.798 9.182 1.00 98.00 161 ALA A O 1
ATOM 1287 N N . VAL A 1 162 ? -19.829 -5.533 10.457 1.00 98.44 162 VAL A N 1
ATOM 1288 C CA . VAL A 1 162 ? -20.597 -5.705 11.689 1.00 98.44 162 VAL A CA 1
ATOM 1289 C C . VAL A 1 162 ? -20.462 -4.453 12.543 1.00 98.44 162 VAL A C 1
ATOM 1291 O O . VAL A 1 162 ? -19.367 -4.083 12.966 1.00 98.44 162 VAL A O 1
ATOM 1294 N N . ARG A 1 163 ? -21.589 -3.807 12.835 1.00 98.44 163 ARG A N 1
ATOM 1295 C CA . ARG A 1 163 ? -21.623 -2.698 13.784 1.00 98.44 163 ARG A CA 1
ATOM 1296 C C . ARG A 1 163 ? -21.440 -3.215 15.210 1.00 98.44 163 ARG A C 1
ATOM 1298 O O . ARG A 1 163 ? -22.139 -4.133 15.633 1.00 98.44 163 ARG A O 1
ATOM 1305 N N . VAL A 1 164 ? -20.567 -2.561 15.964 1.00 98.38 164 VAL A N 1
ATOM 1306 C CA . VAL A 1 164 ? -20.402 -2.737 17.407 1.00 98.38 164 VAL A CA 1
ATOM 1307 C C . VAL A 1 164 ? -20.864 -1.461 18.094 1.00 98.38 164 VAL A C 1
ATOM 1309 O O . VAL A 1 164 ? -20.356 -0.377 17.808 1.00 98.38 164 VAL A O 1
ATOM 1312 N N . ASP A 1 165 ? -21.837 -1.587 18.994 1.00 97.62 165 ASP A N 1
ATOM 1313 C CA . ASP A 1 165 ? -22.293 -0.450 19.787 1.00 97.62 165 ASP A CA 1
ATOM 1314 C C . ASP A 1 165 ? -21.194 -0.003 20.757 1.00 97.62 165 ASP A C 1
ATOM 1316 O O . ASP A 1 165 ? -20.704 -0.797 21.572 1.00 97.62 165 ASP A O 1
ATOM 1320 N N . ALA A 1 166 ? -20.790 1.257 20.631 1.00 96.50 166 ALA A N 1
ATOM 1321 C CA . ALA A 1 166 ? -19.742 1.848 21.445 1.00 96.50 166 ALA A CA 1
ATOM 1322 C C . ALA A 1 166 ? -20.230 2.115 22.876 1.00 96.50 166 ALA A C 1
ATOM 1324 O O . ALA A 1 166 ? -21.390 2.431 23.125 1.00 96.50 166 ALA A O 1
ATOM 1325 N N . VAL A 1 167 ? -19.320 2.026 23.838 1.00 94.31 167 VAL A N 1
ATOM 1326 C CA . VAL A 1 167 ? -19.599 2.295 25.245 1.00 94.31 167 VAL A CA 1
ATOM 1327 C C . VAL A 1 167 ? -19.416 3.779 25.529 1.00 94.31 167 VAL A C 1
ATOM 1329 O O . VAL A 1 167 ? -18.313 4.318 25.429 1.00 94.31 167 VAL A O 1
ATOM 1332 N N . ARG A 1 168 ? -20.509 4.440 25.914 1.00 90.94 168 ARG A N 1
ATOM 1333 C CA . ARG A 1 168 ? -20.477 5.815 26.409 1.00 90.94 168 ARG A CA 1
ATOM 1334 C C . ARG A 1 168 ? -20.030 5.835 27.868 1.00 90.94 168 ARG A C 1
ATOM 1336 O O . ARG A 1 168 ? -20.660 5.213 28.716 1.00 90.94 168 ARG A O 1
ATOM 1343 N N . GLU A 1 169 ? -19.006 6.629 28.152 1.00 86.88 169 GLU A N 1
ATOM 1344 C CA . GLU A 1 169 ? -18.539 6.921 29.507 1.00 86.88 169 GLU A CA 1
ATOM 1345 C C . GLU A 1 169 ? -18.524 8.439 29.701 1.00 86.88 169 GLU A C 1
ATOM 1347 O O . GLU A 1 169 ? -17.840 9.159 28.980 1.00 86.88 169 GLU A O 1
ATOM 1352 N N . THR A 1 170 ? -19.310 8.951 30.650 1.00 78.88 170 THR A N 1
ATOM 1353 C CA . THR A 1 170 ? -19.518 10.405 30.819 1.00 78.88 170 THR A CA 1
ATOM 1354 C C . THR A 1 170 ? -18.367 11.105 31.530 1.00 78.88 170 THR A C 1
ATOM 1356 O O . THR A 1 170 ? -18.189 12.312 31.382 1.00 78.88 170 THR A O 1
ATOM 1359 N N . ARG A 1 171 ? -17.591 10.357 32.320 1.00 76.50 171 ARG A N 1
ATOM 1360 C CA . ARG A 1 171 ? -16.468 10.898 33.094 1.00 76.50 171 ARG A CA 1
ATOM 1361 C C . ARG A 1 171 ? -15.140 10.758 32.368 1.00 76.50 171 ARG A C 1
ATOM 1363 O O . ARG A 1 171 ? -14.344 11.685 32.429 1.00 76.50 171 ARG A O 1
ATOM 1370 N N . ASN A 1 172 ? -14.925 9.623 31.700 1.00 84.38 172 ASN A N 1
ATOM 1371 C CA . ASN A 1 172 ? -13.670 9.271 31.045 1.00 84.38 172 ASN A CA 1
ATOM 1372 C C . ASN A 1 172 ? -13.931 8.712 29.644 1.00 84.38 172 ASN A C 1
ATOM 1374 O O . ASN A 1 172 ? -14.270 7.541 29.485 1.00 84.38 172 ASN A O 1
ATOM 1378 N N . GLY A 1 173 ? -13.733 9.546 28.624 1.00 85.19 173 GLY A N 1
ATOM 1379 C CA . GLY A 1 173 ? -13.896 9.118 27.240 1.00 85.19 173 GLY A CA 1
ATOM 1380 C C . GLY A 1 173 ? -12.929 8.001 26.845 1.00 85.19 173 GLY A C 1
ATOM 1381 O O . GLY A 1 173 ? -13.334 7.065 26.155 1.00 85.19 173 GLY A O 1
ATOM 1382 N N . HIS A 1 174 ? -11.675 8.032 27.316 1.00 88.94 174 HIS A N 1
ATOM 1383 C CA . HIS A 1 174 ? -10.696 6.978 27.023 1.00 88.94 174 HIS A CA 1
ATOM 1384 C C . HIS A 1 174 ? -11.149 5.618 27.552 1.00 88.94 174 HIS A C 1
ATOM 1386 O O . HIS A 1 174 ? -10.981 4.619 26.856 1.00 88.94 174 HIS A O 1
ATOM 1392 N N . LEU A 1 175 ? -11.806 5.580 28.714 1.00 91.19 175 LEU A N 1
ATOM 1393 C CA . LEU A 1 175 ? -12.417 4.361 29.245 1.00 91.19 175 LEU A CA 1
ATOM 1394 C C . LEU A 1 175 ? -13.533 3.847 28.325 1.00 91.19 175 LEU A C 1
ATOM 1396 O O . LEU A 1 175 ? -13.583 2.654 28.022 1.00 91.19 175 LEU A O 1
ATOM 1400 N N . GLY A 1 176 ? -14.390 4.742 27.823 1.00 93.12 176 GLY A N 1
ATOM 1401 C CA . GLY A 1 176 ? -15.439 4.391 26.861 1.00 93.12 176 GLY A CA 1
ATOM 1402 C C . GLY A 1 176 ? -14.864 3.824 25.562 1.00 93.12 176 GLY A C 1
ATOM 1403 O O . GLY A 1 176 ? -15.323 2.792 25.066 1.00 93.12 176 GLY A O 1
ATOM 1404 N N . CYS A 1 177 ? -13.792 4.434 25.052 1.00 93.25 177 CYS A N 1
ATOM 1405 C CA . CYS A 1 177 ? -13.057 3.948 23.887 1.00 93.25 177 CYS A CA 1
ATOM 1406 C C . CYS A 1 177 ? -12.467 2.552 24.146 1.00 93.25 177 CYS A C 1
ATOM 1408 O O . CYS A 1 177 ? -12.781 1.606 23.421 1.00 93.25 177 CYS A O 1
ATOM 1410 N N . ALA A 1 178 ? -11.726 2.378 25.243 1.00 95.44 178 ALA A N 1
ATOM 1411 C CA . ALA A 1 178 ? -11.116 1.106 25.619 1.00 95.44 178 ALA A CA 1
ATOM 1412 C C . ALA A 1 178 ? -12.151 -0.029 25.724 1.00 95.44 178 ALA A C 1
ATOM 1414 O O . ALA A 1 178 ? -11.992 -1.090 25.114 1.00 95.44 178 ALA A O 1
ATOM 1415 N N . ARG A 1 179 ? -13.271 0.216 26.419 1.00 97.38 179 ARG A N 1
ATOM 1416 C CA . ARG A 1 179 ? -14.380 -0.746 26.528 1.00 97.38 179 ARG A CA 1
ATOM 1417 C C . ARG A 1 179 ? -15.013 -1.070 25.171 1.00 97.38 179 ARG A C 1
ATOM 1419 O O . ARG A 1 179 ? -15.382 -2.220 24.935 1.00 97.38 179 ARG A O 1
ATOM 1426 N N . SER A 1 180 ? -15.128 -0.087 24.278 1.00 98.00 180 SER A N 1
ATOM 1427 C CA . SER A 1 180 ? -15.670 -0.281 22.926 1.00 98.00 180 SER A CA 1
ATOM 1428 C C . SER A 1 180 ? -14.776 -1.179 22.071 1.00 98.00 180 SER A C 1
ATOM 1430 O O . SER A 1 180 ? -15.271 -2.093 21.410 1.00 98.00 180 SER A O 1
ATOM 1432 N N . HIS A 1 181 ? -13.457 -0.982 22.132 1.00 98.31 181 HIS A N 1
ATOM 1433 C CA . HIS A 1 181 ? -12.501 -1.830 21.422 1.00 98.31 181 HIS A CA 1
ATOM 1434 C C . HIS A 1 181 ? -12.453 -3.254 21.981 1.00 98.31 181 HIS A C 1
ATOM 1436 O O . HIS A 1 181 ? -12.473 -4.207 21.202 1.00 98.31 181 HIS A O 1
ATOM 1442 N N . VAL A 1 182 ? -12.475 -3.431 23.309 1.00 98.50 182 VAL A N 1
ATOM 1443 C CA . VAL A 1 182 ? -12.598 -4.770 23.920 1.00 98.50 182 VAL A CA 1
ATOM 1444 C C . VAL A 1 182 ? -13.878 -5.463 23.454 1.00 98.50 182 VAL A C 1
ATOM 1446 O O . VAL A 1 182 ? -13.829 -6.629 23.068 1.00 98.50 182 VAL A O 1
ATOM 1449 N N . ARG A 1 183 ? -15.007 -4.743 23.393 1.00 98.56 183 ARG A N 1
ATOM 1450 C CA . ARG A 1 183 ? -16.275 -5.281 22.878 1.00 98.56 183 ARG A CA 1
ATOM 1451 C C . ARG A 1 183 ? -16.165 -5.725 21.416 1.00 98.56 183 ARG A C 1
ATOM 1453 O O . ARG A 1 183 ? -16.697 -6.778 21.075 1.00 98.56 183 ARG A O 1
ATOM 1460 N N . ALA A 1 184 ? -15.467 -4.971 20.567 1.00 98.69 184 ALA A N 1
ATOM 1461 C CA . ALA A 1 184 ? -15.235 -5.360 19.176 1.00 98.69 184 ALA A CA 1
ATOM 1462 C C . ALA A 1 184 ? -14.356 -6.619 19.062 1.00 98.69 184 ALA A C 1
ATOM 1464 O O . ALA A 1 184 ? -14.680 -7.527 18.296 1.00 98.69 184 ALA A O 1
ATOM 1465 N N . LEU A 1 185 ? -13.288 -6.719 19.860 1.00 98.62 185 LEU A N 1
ATOM 1466 C CA . LEU A 1 185 ? -12.437 -7.914 19.909 1.00 98.62 185 LEU A CA 1
ATOM 1467 C C . LEU A 1 185 ? -13.206 -9.140 20.425 1.00 98.62 185 LEU A C 1
ATOM 1469 O O . LEU A 1 185 ? -13.075 -10.228 19.866 1.00 98.62 185 LEU A O 1
ATOM 1473 N N . ASP A 1 186 ? -14.048 -8.972 21.446 1.00 98.50 186 ASP A N 1
ATOM 1474 C CA . ASP A 1 186 ? -14.921 -10.036 21.951 1.00 98.50 186 ASP A CA 1
ATOM 1475 C C . ASP A 1 186 ? -15.943 -10.487 20.900 1.00 98.50 186 ASP A C 1
ATOM 1477 O O . ASP A 1 186 ? -16.227 -11.679 20.793 1.00 98.50 186 ASP A O 1
ATOM 1481 N N . GLU A 1 187 ? -16.481 -9.567 20.099 1.00 98.56 187 GLU A N 1
ATOM 1482 C CA . GLU A 1 187 ? -17.409 -9.897 19.014 1.00 98.56 187 GLU A CA 1
ATOM 1483 C C . GLU A 1 187 ? -16.732 -10.717 17.906 1.00 98.56 187 GLU A C 1
ATOM 1485 O O . GLU A 1 187 ? -17.272 -11.744 17.488 1.00 98.56 187 GLU A O 1
ATOM 1490 N N . ALA A 1 188 ? -15.521 -10.336 17.485 1.00 98.44 188 ALA A N 1
ATOM 1491 C CA . ALA A 1 188 ? -14.724 -11.128 16.545 1.00 98.44 188 ALA A CA 1
ATOM 1492 C C . ALA A 1 188 ? -14.457 -12.544 17.087 1.00 98.44 188 ALA A C 1
ATOM 1494 O O . ALA A 1 188 ? -14.658 -13.543 16.393 1.00 98.44 188 ALA A O 1
ATOM 1495 N N . ARG A 1 189 ? -14.070 -12.643 18.364 1.00 97.19 189 ARG A N 1
ATOM 1496 C CA . ARG A 1 189 ? -13.796 -13.921 19.036 1.00 97.19 189 ARG A CA 1
ATOM 1497 C C . ARG A 1 189 ? -15.023 -14.817 19.135 1.00 97.19 189 ARG A C 1
ATOM 1499 O O . ARG A 1 189 ? -14.919 -16.007 18.852 1.00 97.19 189 ARG A O 1
ATOM 1506 N N . LYS A 1 190 ? -16.187 -14.272 19.505 1.00 97.75 190 LYS A N 1
ATOM 1507 C CA . LYS A 1 190 ? -17.455 -15.025 19.561 1.00 97.75 190 LYS A CA 1
ATOM 1508 C C . LYS A 1 190 ? -17.811 -15.645 18.210 1.00 97.75 190 LYS A C 1
ATOM 1510 O O . LYS A 1 190 ? -18.411 -16.714 18.171 1.00 97.75 190 LYS A O 1
ATOM 1515 N N . ARG A 1 191 ? -17.421 -14.988 17.115 1.00 97.81 191 ARG A N 1
ATOM 1516 C CA . ARG A 1 191 ? -17.606 -15.469 15.738 1.00 97.81 191 ARG A CA 1
ATOM 1517 C C . ARG A 1 191 ? -16.522 -16.446 15.279 1.00 97.81 191 ARG A C 1
ATOM 1519 O O . ARG A 1 191 ? -16.630 -16.981 14.181 1.00 97.81 191 ARG A O 1
ATOM 1526 N N . GLY A 1 192 ? -15.485 -16.672 16.087 1.00 97.69 192 GLY A N 1
ATOM 1527 C CA . GLY A 1 192 ? -14.329 -17.484 15.715 1.00 97.69 192 GLY A CA 1
ATOM 1528 C C . GLY A 1 192 ? -13.468 -16.851 14.619 1.00 97.69 192 GLY A C 1
ATOM 1529 O O . GLY A 1 192 ? -12.791 -17.577 13.894 1.00 97.69 192 GLY A O 1
ATOM 1530 N N . TRP A 1 193 ? -13.517 -15.523 14.461 1.00 98.38 193 TRP A N 1
ATOM 1531 C CA . TRP A 1 193 ? -12.722 -14.816 13.460 1.00 98.38 193 TRP A CA 1
ATOM 1532 C C . TRP A 1 193 ? -11.239 -14.844 13.816 1.00 98.38 193 TRP A C 1
ATOM 1534 O O . TRP A 1 193 ? -10.841 -14.604 14.956 1.00 98.38 193 TRP A O 1
ATOM 1544 N N . LYS A 1 194 ? -10.427 -15.108 12.801 1.00 97.19 194 LYS A N 1
ATOM 1545 C CA . LYS A 1 194 ? -8.975 -15.205 12.865 1.00 97.19 194 LYS A CA 1
ATOM 1546 C C . LYS A 1 194 ? -8.324 -13.933 12.353 1.00 97.19 194 LYS A C 1
ATOM 1548 O O . LYS A 1 194 ? -7.456 -13.381 13.013 1.00 97.19 194 LYS A O 1
ATOM 1553 N N . ARG A 1 195 ? -8.749 -13.463 11.180 1.00 97.88 195 ARG A N 1
ATOM 1554 C CA . ARG A 1 195 ? -8.214 -12.270 10.520 1.00 97.88 195 ARG A CA 1
ATOM 1555 C C . ARG A 1 195 ? -9.331 -11.289 10.244 1.00 97.88 195 ARG A C 1
ATOM 1557 O O . ARG A 1 195 ? -10.204 -11.564 9.431 1.00 97.88 195 ARG A O 1
ATOM 1564 N N . PHE A 1 196 ? -9.308 -10.137 10.895 1.00 98.69 196 PHE A N 1
ATOM 1565 C CA . PHE A 1 196 ? -10.396 -9.166 10.794 1.00 98.69 196 PHE A CA 1
ATOM 1566 C C . PHE A 1 196 ? -9.895 -7.737 10.957 1.00 98.69 196 PHE A C 1
ATOM 1568 O O . PHE A 1 196 ? -8.780 -7.499 11.421 1.00 98.69 196 PHE A O 1
ATOM 1575 N N . ILE A 1 197 ? -10.735 -6.784 10.566 1.00 98.69 197 ILE A N 1
ATOM 1576 C CA . ILE A 1 197 ? -10.481 -5.351 10.725 1.00 98.69 197 ILE A CA 1
ATOM 1577 C C . ILE A 1 197 ? -11.419 -4.790 11.792 1.00 98.69 197 ILE A C 1
ATOM 1579 O O . ILE A 1 197 ? -12.589 -5.162 11.839 1.00 98.69 197 ILE A O 1
ATOM 1583 N N . VAL A 1 198 ? -10.918 -3.874 12.617 1.00 98.62 198 VAL A N 1
ATOM 1584 C CA . VAL A 1 198 ? -11.716 -3.017 13.501 1.00 98.62 198 VAL A CA 1
ATOM 1585 C C . VAL A 1 198 ? -11.518 -1.570 13.065 1.00 98.62 198 VAL A C 1
ATOM 1587 O O . VAL A 1 198 ? -10.379 -1.144 12.879 1.00 98.62 198 VAL A O 1
ATOM 1590 N N . LEU A 1 199 ? -12.615 -0.834 12.891 1.00 98.31 199 LEU A N 1
ATOM 1591 C CA . LEU A 1 199 ? -12.643 0.581 12.511 1.00 98.31 199 LEU A CA 1
ATOM 1592 C C . LEU A 1 199 ? -13.425 1.402 13.548 1.00 98.31 199 LEU A C 1
ATOM 1594 O O . LEU A 1 199 ? -14.402 0.917 14.114 1.00 98.31 199 LEU A O 1
ATOM 1598 N N . GLU A 1 200 ? -13.043 2.654 13.761 1.00 96.44 200 GLU A N 1
ATOM 1599 C CA . GLU A 1 200 ? -13.887 3.658 14.422 1.00 96.44 200 GLU A CA 1
ATOM 1600 C C . GLU A 1 200 ? -14.830 4.326 13.397 1.00 96.44 200 GLU A C 1
ATOM 1602 O O . GLU A 1 200 ? -14.582 4.296 12.190 1.00 96.44 200 GLU A O 1
ATOM 1607 N N . ASP A 1 201 ? -15.935 4.926 13.852 1.00 94.25 201 ASP A N 1
ATOM 1608 C CA . ASP A 1 201 ? -16.941 5.556 12.974 1.00 94.25 201 ASP A CA 1
ATOM 1609 C C . ASP A 1 201 ? -16.459 6.815 12.223 1.00 94.25 201 ASP A C 1
ATOM 1611 O O . ASP A 1 201 ? -17.079 7.266 11.247 1.00 94.25 201 ASP A O 1
ATOM 1615 N N . ASP A 1 202 ? -15.330 7.373 12.647 1.00 92.00 202 ASP A N 1
ATOM 1616 C CA . ASP A 1 202 ? -14.641 8.492 12.017 1.00 92.00 202 ASP A CA 1
ATOM 1617 C C . ASP A 1 202 ? -13.490 8.048 11.094 1.00 92.00 202 ASP A C 1
ATOM 1619 O O . ASP A 1 202 ? -12.829 8.903 10.495 1.00 92.00 202 ASP A O 1
ATOM 1623 N N . PHE A 1 203 ? -13.283 6.738 10.903 1.00 95.81 203 PHE A N 1
ATOM 1624 C CA . PHE A 1 203 ? -12.325 6.212 9.934 1.00 95.81 203 PHE A CA 1
ATOM 1625 C C . PHE A 1 203 ? -12.720 6.586 8.503 1.00 95.81 203 PHE A C 1
ATOM 1627 O O . PHE A 1 203 ? -13.875 6.451 8.084 1.00 95.81 203 PHE A O 1
ATOM 1634 N N . ARG A 1 204 ? -11.741 7.023 7.712 1.00 95.44 204 ARG A N 1
ATOM 1635 C CA . ARG A 1 204 ? -11.876 7.289 6.275 1.00 95.44 204 ARG A CA 1
ATOM 1636 C C . ARG A 1 204 ? -10.702 6.694 5.522 1.00 95.44 204 ARG A C 1
ATOM 1638 O O . ARG A 1 204 ? -9.560 6.866 5.941 1.00 95.44 204 ARG A O 1
ATOM 1645 N N . PHE A 1 205 ? -10.952 6.052 4.386 1.00 95.69 205 PHE A N 1
ATOM 1646 C CA . PHE A 1 205 ? -9.890 5.596 3.500 1.00 95.69 205 PHE A CA 1
ATOM 1647 C C . PHE A 1 205 ? -9.209 6.812 2.860 1.00 95.69 205 PHE A C 1
ATOM 1649 O O . PHE A 1 205 ? -9.811 7.578 2.108 1.00 95.69 205 PHE A O 1
ATOM 1656 N N . GLY A 1 206 ? -7.912 6.974 3.127 1.00 93.62 206 GLY A N 1
ATOM 1657 C CA . GLY A 1 206 ? -7.078 8.045 2.573 1.00 93.62 206 GLY A CA 1
ATOM 1658 C C . GLY A 1 206 ? -6.678 7.813 1.112 1.00 93.62 206 GLY A C 1
ATOM 1659 O O . GLY A 1 206 ? -5.922 8.593 0.532 1.00 93.62 206 GLY A O 1
ATOM 1660 N N . MET A 1 207 ? -7.150 6.725 0.501 1.00 93.75 207 MET A N 1
ATOM 1661 C CA . MET A 1 207 ? -6.843 6.352 -0.873 1.00 93.75 207 MET A CA 1
ATOM 1662 C C . MET A 1 207 ? -8.007 5.620 -1.541 1.00 93.75 207 MET A C 1
ATOM 1664 O O . MET A 1 207 ? -8.885 5.064 -0.888 1.00 93.75 207 MET A O 1
ATOM 1668 N N . ARG A 1 208 ? -7.992 5.600 -2.878 1.00 93.88 208 ARG A N 1
ATOM 1669 C CA . ARG A 1 208 ? -9.007 4.911 -3.685 1.00 93.88 208 ARG A CA 1
ATOM 1670 C C . ARG A 1 208 ? -9.028 3.406 -3.416 1.00 93.88 208 ARG A C 1
ATOM 1672 O O . ARG A 1 208 ? -7.986 2.825 -3.104 1.00 93.88 208 ARG A O 1
ATOM 1679 N N . ARG A 1 209 ? -10.194 2.791 -3.644 1.00 95.69 209 ARG A N 1
ATOM 1680 C CA . ARG A 1 209 ? -10.456 1.353 -3.485 1.00 95.69 209 ARG A CA 1
ATOM 1681 C C . ARG A 1 209 ? -9.352 0.471 -4.057 1.00 95.69 209 ARG A C 1
ATOM 1683 O O . ARG A 1 209 ? -8.777 -0.353 -3.356 1.00 95.69 209 ARG A O 1
ATOM 1690 N N . GLU A 1 210 ? -9.006 0.717 -5.314 1.00 94.38 210 GLU A N 1
ATOM 1691 C CA . GLU A 1 210 ? -8.012 -0.063 -6.052 1.00 94.38 210 GLU A CA 1
ATOM 1692 C C . GLU A 1 210 ? -6.637 -0.026 -5.368 1.00 94.38 210 GLU A C 1
ATOM 1694 O O . GLU A 1 210 ? -5.912 -1.019 -5.330 1.00 94.38 210 GLU A O 1
ATOM 1699 N N . ARG A 1 211 ? -6.277 1.129 -4.791 1.00 92.62 211 ARG A N 1
ATOM 1700 C CA . ARG A 1 211 ? -4.967 1.341 -4.179 1.00 92.62 211 ARG A CA 1
ATOM 1701 C C . ARG A 1 211 ? -4.855 0.648 -2.828 1.00 92.62 211 ARG A C 1
ATOM 1703 O O . ARG A 1 211 ? -3.855 -0.030 -2.614 1.00 92.62 211 ARG A O 1
ATOM 1710 N N . TRP A 1 212 ? -5.831 0.792 -1.930 1.00 94.50 212 TRP A N 1
ATOM 1711 C CA . TRP A 1 212 ? -5.715 0.142 -0.619 1.00 94.50 212 TRP A CA 1
ATOM 1712 C C . TRP A 1 212 ? -5.864 -1.377 -0.724 1.00 94.50 212 TRP A C 1
ATOM 1714 O O . TRP A 1 212 ? -5.133 -2.088 -0.039 1.00 94.50 212 TRP A O 1
ATOM 1724 N N . LEU A 1 213 ? -6.717 -1.883 -1.627 1.00 95.81 213 LEU A N 1
ATOM 1725 C CA . LEU A 1 213 ? -6.814 -3.322 -1.900 1.00 95.81 213 LEU A CA 1
ATOM 1726 C C . LEU A 1 213 ? -5.495 -3.879 -2.439 1.00 95.81 213 LEU A C 1
ATOM 1728 O O . LEU A 1 213 ? -5.053 -4.941 -2.005 1.00 95.81 213 LEU A O 1
ATOM 1732 N N . HIS A 1 214 ? -4.832 -3.152 -3.345 1.00 92.81 214 HIS A N 1
ATOM 1733 C CA . HIS A 1 214 ? -3.505 -3.531 -3.821 1.00 92.81 214 HIS A CA 1
ATOM 1734 C C . HIS A 1 214 ? -2.476 -3.546 -2.682 1.00 92.81 214 HIS A C 1
ATOM 1736 O O . HIS A 1 214 ? -1.780 -4.543 -2.510 1.00 92.81 214 HIS A O 1
ATOM 1742 N N . VAL A 1 215 ? -2.415 -2.486 -1.868 1.00 92.19 215 VAL A N 1
ATOM 1743 C CA . VAL A 1 215 ? -1.473 -2.392 -0.740 1.00 92.19 215 VAL A CA 1
ATOM 1744 C C . VAL A 1 215 ? -1.693 -3.520 0.272 1.00 92.19 215 VAL A C 1
ATOM 1746 O O . VAL A 1 215 ? -0.725 -4.165 0.672 1.00 92.19 215 VAL A O 1
ATOM 1749 N N . LEU A 1 216 ? -2.941 -3.804 0.658 1.00 94.31 216 LEU A N 1
ATOM 1750 C CA . LEU A 1 216 ? -3.246 -4.899 1.584 1.00 94.31 216 LEU A CA 1
ATOM 1751 C C . LEU A 1 216 ? -2.967 -6.271 0.980 1.00 94.31 216 LEU A C 1
ATOM 1753 O O . LEU A 1 216 ? -2.423 -7.132 1.667 1.00 94.31 216 LEU A O 1
ATOM 1757 N N . SER A 1 217 ? -3.298 -6.489 -0.293 1.00 93.06 217 SER A N 1
ATOM 1758 C CA . SER A 1 217 ? -2.990 -7.761 -0.944 1.00 93.06 217 SER A CA 1
ATOM 1759 C C . SER A 1 217 ? -1.485 -8.003 -1.010 1.00 93.06 217 SER A C 1
ATOM 1761 O O . SER A 1 217 ? -1.042 -9.116 -0.732 1.00 93.06 217 SER A O 1
ATOM 1763 N N . GLU A 1 218 ? -0.695 -6.978 -1.331 1.00 90.81 218 GLU A N 1
ATOM 1764 C CA . GLU A 1 218 ? 0.761 -7.086 -1.340 1.00 90.81 218 GLU A CA 1
ATOM 1765 C C . GLU A 1 218 ? 1.312 -7.321 0.067 1.00 90.81 218 GLU A C 1
ATOM 1767 O O . GLU A 1 218 ? 2.170 -8.187 0.240 1.00 90.81 218 GLU A O 1
ATOM 1772 N N . PHE A 1 219 ? 0.782 -6.637 1.086 1.00 93.38 219 PHE A N 1
ATOM 1773 C CA . PHE A 1 219 ? 1.126 -6.891 2.486 1.00 93.38 219 PHE A CA 1
ATOM 1774 C C . PHE A 1 219 ? 0.876 -8.356 2.870 1.00 93.38 219 PHE A C 1
ATOM 1776 O O . PHE A 1 219 ? 1.803 -9.051 3.277 1.00 93.38 219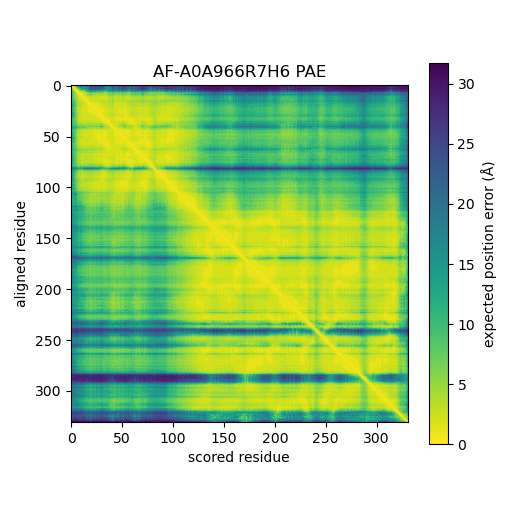 PHE A O 1
ATOM 1783 N N . LEU A 1 220 ? -0.342 -8.859 2.665 1.00 93.62 220 LEU A N 1
ATOM 1784 C CA . LEU A 1 220 ? -0.727 -10.224 3.036 1.00 93.62 220 LEU A CA 1
ATOM 1785 C C . LEU A 1 220 ? 0.053 -11.294 2.258 1.00 93.62 220 LEU A C 1
ATOM 1787 O O . LEU A 1 220 ? 0.311 -12.375 2.781 1.00 93.62 220 LEU A O 1
ATOM 1791 N N . ARG A 1 221 ? 0.450 -10.999 1.015 1.00 90.81 221 ARG A N 1
ATOM 1792 C CA . ARG A 1 221 ? 1.246 -11.905 0.176 1.00 90.81 221 ARG A CA 1
ATOM 1793 C C . ARG A 1 221 ? 2.719 -11.946 0.587 1.00 90.81 221 ARG A C 1
ATOM 1795 O O . ARG A 1 221 ? 3.359 -12.989 0.466 1.00 90.81 221 ARG A O 1
ATOM 1802 N N . THR A 1 222 ? 3.280 -10.813 1.006 1.00 89.31 222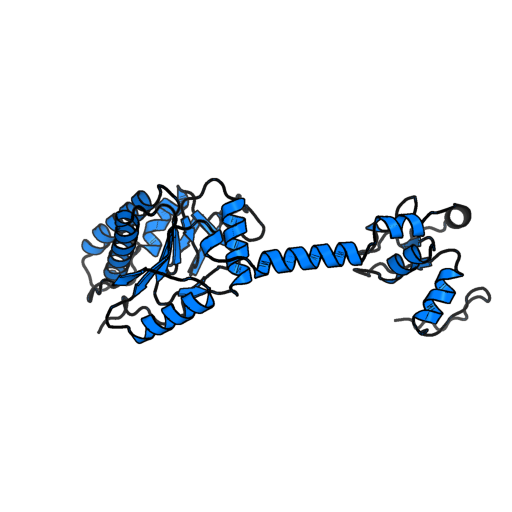 THR A N 1
ATOM 1803 C CA . THR A 1 222 ? 4.729 -10.664 1.231 1.00 89.31 222 THR A CA 1
ATOM 1804 C C . THR A 1 222 ? 5.140 -10.839 2.689 1.00 89.31 222 THR A C 1
ATOM 1806 O O . THR A 1 222 ? 6.216 -11.375 2.953 1.00 89.31 222 THR A O 1
ATOM 1809 N N . ILE A 1 223 ? 4.293 -10.445 3.642 1.00 90.25 223 ILE A N 1
ATOM 1810 C CA . ILE A 1 223 ? 4.608 -10.466 5.072 1.00 90.25 223 ILE A CA 1
ATOM 1811 C C . ILE A 1 223 ? 4.073 -11.748 5.704 1.00 90.25 223 ILE A C 1
ATOM 1813 O O . ILE A 1 223 ? 2.888 -11.877 5.990 1.00 90.25 223 ILE A O 1
ATOM 1817 N N . GLN A 1 224 ? 4.968 -12.703 5.957 1.00 88.62 224 GLN A N 1
ATOM 1818 C CA . GLN A 1 224 ? 4.593 -14.004 6.527 1.00 88.62 224 GLN A CA 1
ATOM 1819 C C . GLN A 1 224 ? 4.304 -13.942 8.033 1.00 88.62 224 GLN A C 1
ATOM 1821 O O . GLN A 1 224 ? 3.465 -14.686 8.532 1.00 88.62 224 GLN A O 1
ATOM 1826 N N . ARG A 1 225 ? 4.996 -13.061 8.768 1.00 92.12 225 ARG A N 1
ATOM 1827 C CA . ARG A 1 225 ? 4.848 -12.911 10.221 1.00 92.12 225 ARG A CA 1
ATOM 1828 C C . ARG A 1 225 ? 4.426 -11.489 10.564 1.00 92.12 225 ARG A C 1
ATOM 1830 O O . ARG A 1 225 ? 5.231 -10.565 10.475 1.00 92.12 225 ARG A O 1
ATOM 1837 N N . TRP A 1 226 ? 3.174 -11.338 10.968 1.00 95.50 226 TRP A N 1
ATOM 1838 C CA . TRP A 1 226 ? 2.582 -10.087 11.426 1.00 95.50 226 TRP A CA 1
ATOM 1839 C C . TRP A 1 226 ? 1.487 -10.376 12.450 1.00 95.50 226 TRP A C 1
ATOM 1841 O O . TRP A 1 226 ? 0.900 -11.455 12.430 1.00 95.50 226 TRP A O 1
ATOM 1851 N N . ASP A 1 227 ? 1.233 -9.413 13.323 1.00 97.69 227 ASP A N 1
ATOM 1852 C CA . ASP A 1 227 ? 0.258 -9.513 14.411 1.00 97.69 227 ASP A CA 1
ATOM 1853 C C . ASP A 1 227 ? -0.852 -8.477 14.221 1.00 97.69 227 ASP A C 1
ATOM 1855 O O . ASP A 1 227 ? -2.040 -8.802 14.249 1.00 97.69 227 ASP A O 1
ATOM 1859 N N . VAL A 1 228 ? -0.454 -7.232 13.941 1.00 97.69 228 VAL A N 1
ATOM 1860 C CA . VAL A 1 228 ? -1.366 -6.117 13.678 1.00 97.69 228 VAL A CA 1
ATOM 1861 C C . VAL A 1 228 ? -0.849 -5.280 12.512 1.00 97.69 228 VAL A C 1
ATOM 1863 O O . VAL A 1 228 ? 0.331 -4.933 12.449 1.00 97.69 228 VAL A O 1
ATOM 1866 N N . LEU A 1 229 ? -1.741 -4.911 11.596 1.00 96.69 229 LEU A N 1
ATOM 1867 C CA . LEU A 1 229 ? -1.501 -3.838 10.634 1.00 96.69 229 LEU A CA 1
ATOM 1868 C C . LEU A 1 229 ? -2.332 -2.623 11.045 1.00 96.69 229 LEU A C 1
ATOM 1870 O O . LEU A 1 229 ? -3.560 -2.648 10.981 1.00 96.69 229 LEU A O 1
ATOM 1874 N N . VAL A 1 230 ? -1.659 -1.553 11.451 1.00 95.81 230 VAL A N 1
ATOM 1875 C CA . VAL A 1 230 ? -2.285 -0.277 11.798 1.00 95.81 230 VAL A CA 1
ATOM 1876 C C . VAL A 1 230 ? -2.676 0.430 10.501 1.00 95.81 230 VAL A C 1
ATOM 1878 O O . VAL A 1 230 ? -1.820 0.736 9.668 1.00 95.81 230 VAL A O 1
ATOM 1881 N N . LEU A 1 231 ? -3.977 0.655 10.306 1.00 95.94 231 LEU A N 1
ATOM 1882 C CA . LEU A 1 231 ? -4.520 1.201 9.058 1.00 95.94 231 LEU A CA 1
ATOM 1883 C C . LEU A 1 231 ? -4.503 2.731 9.049 1.00 95.94 231 LEU A C 1
ATOM 1885 O O . LEU A 1 231 ? -4.304 3.322 7.989 1.00 95.94 231 LEU A O 1
ATOM 1889 N N . GLY A 1 232 ? -4.671 3.362 10.212 1.00 91.50 232 GLY A N 1
ATOM 1890 C CA . GLY A 1 232 ? -4.544 4.805 10.402 1.00 91.50 232 GLY A CA 1
ATOM 1891 C C . GLY A 1 232 ? -3.862 5.127 11.728 1.00 91.50 232 GLY A C 1
ATOM 1892 O O . GLY A 1 232 ? -4.063 4.427 12.716 1.00 91.50 232 GLY A O 1
ATOM 1893 N N . TYR A 1 233 ? -3.034 6.168 11.737 1.00 85.94 233 TYR A N 1
ATOM 1894 C CA . TYR A 1 233 ? -2.226 6.576 12.888 1.00 85.94 233 TYR A CA 1
ATOM 1895 C C . TYR A 1 233 ? -2.017 8.096 12.886 1.00 85.94 233 TYR A C 1
ATOM 1897 O O . TYR A 1 233 ? -2.041 8.726 11.826 1.00 85.94 233 TYR A O 1
ATOM 1905 N N . CYS A 1 234 ? -1.782 8.685 14.061 1.00 76.38 234 CYS A N 1
ATOM 1906 C CA . CYS A 1 234 ? -1.530 10.126 14.205 1.00 76.38 234 CYS A CA 1
ATOM 1907 C C . CYS A 1 234 ? -0.034 10.441 14.352 1.00 76.38 234 CYS A C 1
ATOM 1909 O O . CYS A 1 234 ? 0.518 11.257 13.616 1.00 76.38 234 CYS A O 1
ATOM 1911 N N . LEU A 1 235 ? 0.639 9.754 15.277 1.00 72.38 235 LEU A N 1
ATOM 1912 C CA . LEU A 1 235 ? 2.091 9.759 15.431 1.00 72.38 235 LEU A CA 1
ATOM 1913 C C . LEU A 1 235 ? 2.595 8.346 15.166 1.00 72.38 235 LEU A C 1
ATOM 1915 O O . LEU A 1 235 ? 2.022 7.390 15.682 1.00 72.38 235 LEU A O 1
ATOM 1919 N N . VAL A 1 236 ? 3.680 8.206 14.408 1.00 78.69 236 VAL A N 1
ATOM 1920 C CA . VAL A 1 236 ? 4.325 6.910 14.195 1.00 78.69 236 VAL A CA 1
ATOM 1921 C C . VAL A 1 236 ? 5.840 7.047 14.211 1.00 78.69 236 VAL A C 1
ATOM 1923 O O . VAL A 1 236 ? 6.418 7.922 13.567 1.00 78.69 236 VAL A O 1
ATOM 1926 N N . ARG A 1 237 ? 6.491 6.155 14.953 1.00 84.94 237 ARG A N 1
ATOM 1927 C CA . ARG A 1 237 ? 7.926 5.913 14.891 1.00 84.94 237 ARG A CA 1
ATOM 1928 C C . ARG A 1 237 ? 8.142 4.575 14.205 1.00 84.94 237 ARG A C 1
ATOM 1930 O O . ARG A 1 237 ? 7.689 3.543 14.697 1.00 84.94 237 ARG A O 1
ATOM 1937 N N . TRP A 1 238 ? 8.853 4.600 13.089 1.00 86.75 238 TRP A N 1
ATOM 1938 C CA . TRP A 1 238 ? 9.225 3.404 12.341 1.00 86.75 238 TRP A CA 1
ATOM 1939 C C . TRP A 1 238 ? 10.484 2.770 12.928 1.00 86.75 238 TRP A C 1
ATOM 1941 O O . TRP A 1 238 ? 11.340 3.471 13.473 1.00 86.75 238 TRP A O 1
ATOM 1951 N N . ARG A 1 239 ? 10.627 1.448 12.803 1.00 80.88 239 ARG A N 1
ATOM 1952 C CA . ARG A 1 239 ? 11.934 0.807 12.991 1.00 80.88 239 ARG A CA 1
ATOM 1953 C C . ARG A 1 239 ? 12.748 0.976 11.713 1.00 80.88 239 ARG A C 1
ATOM 1955 O O . ARG A 1 239 ? 12.353 0.475 10.665 1.00 80.88 239 ARG A O 1
ATOM 1962 N N . GLU A 1 240 ? 13.875 1.679 11.810 1.00 60.97 240 GLU A N 1
ATOM 1963 C CA . GLU A 1 240 ? 14.751 2.019 10.674 1.00 60.97 240 GLU A CA 1
ATOM 1964 C C . GLU A 1 240 ? 15.323 0.788 9.944 1.00 60.97 240 GLU A C 1
ATOM 1966 O O . GLU A 1 240 ? 15.761 0.904 8.804 1.00 60.97 240 GLU A O 1
ATOM 1971 N N . THR A 1 241 ? 15.280 -0.398 10.560 1.00 53.97 241 THR A N 1
ATOM 1972 C CA . THR A 1 241 ? 15.890 -1.630 10.036 1.00 53.97 241 THR A CA 1
ATOM 1973 C C . THR A 1 241 ? 14.947 -2.570 9.275 1.00 53.97 241 THR A C 1
ATOM 1975 O O . THR A 1 241 ? 15.432 -3.555 8.735 1.00 53.97 241 THR A O 1
ATOM 1978 N N . ASP A 1 242 ? 13.642 -2.277 9.163 1.00 55.16 242 ASP A N 1
ATOM 1979 C CA . ASP A 1 242 ? 12.646 -3.230 8.628 1.00 55.16 242 ASP A CA 1
ATOM 1980 C C . ASP A 1 242 ? 11.670 -2.602 7.609 1.00 55.16 242 ASP A C 1
ATOM 1982 O O . ASP A 1 242 ? 10.450 -2.787 7.691 1.00 55.16 242 ASP A O 1
ATOM 1986 N N . ALA A 1 243 ? 12.171 -1.833 6.637 1.00 57.41 243 ALA A N 1
ATOM 1987 C CA . ALA A 1 243 ? 11.363 -1.490 5.465 1.00 57.41 243 ALA A CA 1
ATOM 1988 C C . ALA A 1 243 ? 11.157 -2.763 4.629 1.00 57.41 243 ALA A C 1
ATOM 1990 O O . ALA A 1 243 ? 12.028 -3.158 3.855 1.00 57.41 243 ALA A O 1
ATOM 1991 N N . VAL A 1 244 ? 10.020 -3.439 4.816 1.00 62.22 244 VAL A N 1
ATOM 1992 C CA . VAL A 1 244 ? 9.747 -4.705 4.114 1.00 62.22 244 VAL A CA 1
ATOM 1993 C C . VAL A 1 244 ? 9.364 -4.461 2.651 1.00 62.22 244 VAL A C 1
ATOM 1995 O O . VAL A 1 244 ? 9.516 -5.332 1.798 1.00 62.22 244 VAL A O 1
ATOM 1998 N N . SER A 1 245 ? 8.909 -3.246 2.338 1.00 71.88 245 SER A N 1
ATOM 1999 C CA . SER A 1 245 ? 8.764 -2.739 0.974 1.00 71.88 245 SER A CA 1
ATOM 2000 C C . SER A 1 245 ? 8.857 -1.209 0.958 1.00 71.88 245 SER A C 1
ATOM 2002 O O . SER A 1 245 ? 8.990 -0.574 2.001 1.00 71.88 245 SER A O 1
ATOM 2004 N N . SER A 1 246 ? 8.732 -0.600 -0.226 1.00 76.19 246 SER A N 1
ATOM 2005 C CA . SER A 1 246 ? 8.653 0.866 -0.364 1.00 76.19 246 SER A CA 1
ATOM 2006 C C . SER A 1 246 ? 7.424 1.503 0.304 1.00 76.19 246 SER A C 1
ATOM 2008 O O . SER A 1 246 ? 7.368 2.724 0.417 1.00 76.19 246 SER A O 1
ATOM 2010 N N . THR A 1 247 ? 6.442 0.703 0.735 1.00 83.88 247 THR A N 1
ATOM 2011 C CA . THR A 1 247 ? 5.177 1.197 1.295 1.00 83.88 247 THR A CA 1
ATOM 2012 C C . THR A 1 247 ? 4.818 0.600 2.647 1.00 83.88 247 THR A C 1
ATOM 2014 O O . THR A 1 247 ? 3.873 1.093 3.247 1.00 83.88 247 THR A O 1
ATOM 2017 N N . VAL A 1 248 ? 5.507 -0.438 3.132 1.00 88.75 248 VAL A N 1
ATOM 2018 C CA . VAL A 1 248 ? 5.183 -1.147 4.386 1.00 88.75 248 VAL A CA 1
ATOM 2019 C C . VAL A 1 248 ? 6.376 -1.102 5.326 1.00 88.75 248 VAL A C 1
ATOM 2021 O O . VAL A 1 248 ? 7.480 -1.510 4.961 1.00 88.75 248 VAL A O 1
ATOM 2024 N N . TYR A 1 249 ? 6.122 -0.679 6.559 1.00 89.06 249 TYR A N 1
ATOM 2025 C CA . TYR A 1 249 ? 7.147 -0.452 7.566 1.00 89.06 249 TYR A CA 1
ATOM 2026 C C . TYR A 1 249 ? 6.735 -1.052 8.898 1.00 89.06 249 TYR A C 1
ATOM 2028 O O . TYR A 1 249 ? 5.557 -1.064 9.263 1.00 89.06 249 TYR A O 1
ATOM 2036 N N . ARG A 1 250 ? 7.729 -1.522 9.648 1.00 90.94 250 ARG A N 1
ATOM 2037 C CA . ARG A 1 250 ? 7.522 -1.972 11.016 1.00 90.94 250 ARG A CA 1
ATOM 2038 C C . ARG A 1 250 ? 7.301 -0.792 11.955 1.00 90.94 250 ARG A C 1
ATOM 2040 O O . ARG A 1 250 ? 8.094 0.154 11.982 1.00 90.94 250 ARG A O 1
ATOM 2047 N N . VAL A 1 251 ? 6.241 -0.870 12.747 1.00 90.25 251 VAL A N 1
ATOM 2048 C CA . VAL A 1 251 ? 5.881 0.156 13.727 1.00 90.25 251 VAL A CA 1
ATOM 2049 C C . VAL A 1 251 ? 6.652 -0.109 15.017 1.00 90.25 251 VAL A C 1
ATOM 2051 O O . VAL A 1 251 ? 6.561 -1.188 15.588 1.00 90.25 251 VAL A O 1
ATOM 2054 N N . ALA A 1 252 ? 7.434 0.871 15.472 1.00 87.88 252 ALA A N 1
ATOM 2055 C CA . ALA A 1 252 ? 8.052 0.856 16.799 1.00 87.88 252 ALA A CA 1
ATOM 2056 C C . ALA A 1 252 ? 7.110 1.446 17.854 1.00 87.88 252 ALA A C 1
ATOM 2058 O O . ALA A 1 252 ? 7.070 0.976 18.985 1.00 87.88 252 ALA A O 1
ATOM 2059 N N . ARG A 1 253 ? 6.394 2.507 17.472 1.00 90.12 253 ARG A N 1
ATOM 2060 C CA . ARG A 1 253 ? 5.334 3.135 18.256 1.00 90.12 253 ARG A CA 1
ATOM 2061 C C . ARG A 1 253 ? 4.348 3.791 17.300 1.00 90.12 253 ARG A C 1
ATOM 2063 O O . ARG A 1 253 ? 4.791 4.479 16.384 1.00 90.12 253 ARG A O 1
ATOM 2070 N N . SER A 1 254 ? 3.053 3.634 17.522 1.00 89.75 254 SER A N 1
ATOM 2071 C CA . SER A 1 254 ? 2.011 4.428 16.877 1.00 89.75 254 SER A CA 1
ATOM 2072 C C . SER A 1 254 ? 0.920 4.802 17.866 1.00 89.75 254 SER A C 1
ATOM 2074 O O . SER A 1 254 ? 0.655 4.041 18.793 1.00 89.75 254 SER A O 1
ATOM 2076 N N . THR A 1 255 ? 0.312 5.966 17.665 1.00 85.88 255 THR A N 1
ATOM 2077 C CA . THR A 1 255 ? -0.854 6.430 18.426 1.00 85.88 255 THR A CA 1
ATOM 2078 C C . THR A 1 255 ? -2.075 6.539 17.517 1.00 85.88 255 THR A C 1
ATOM 2080 O O . THR A 1 255 ? -1.936 6.571 16.288 1.00 85.88 255 THR A O 1
ATOM 2083 N N . CYS A 1 256 ? -3.247 6.666 18.139 1.00 82.75 256 CYS A N 1
ATOM 2084 C CA . CYS A 1 256 ? -4.588 6.525 17.568 1.00 82.75 256 CYS A CA 1
ATOM 2085 C C . CYS A 1 256 ? -4.992 5.080 17.208 1.00 82.75 256 CYS A C 1
ATOM 2087 O O . CYS A 1 256 ? -4.199 4.302 16.685 1.00 82.75 256 CYS A O 1
ATOM 2089 N N . THR A 1 257 ? -6.260 4.740 17.456 1.00 82.88 257 THR A N 1
ATOM 2090 C CA . THR A 1 257 ? -6.866 3.413 17.217 1.00 82.88 257 THR A CA 1
ATOM 2091 C C . THR A 1 257 ? -7.942 3.426 16.131 1.00 82.88 257 THR A C 1
ATOM 2093 O O . THR A 1 257 ? -8.702 2.469 16.007 1.00 82.88 257 THR A O 1
ATOM 2096 N N . VAL A 1 258 ? -7.942 4.465 15.284 1.00 92.00 258 VAL A N 1
ATOM 2097 C CA . VAL A 1 258 ? -8.982 4.733 14.274 1.00 92.00 258 VAL A CA 1
ATOM 2098 C C . VAL A 1 258 ? -9.265 3.541 13.352 1.00 92.00 258 VAL A C 1
ATOM 2100 O O . VAL A 1 258 ? -10.389 3.350 12.892 1.00 92.00 258 VAL A O 1
ATOM 2103 N N . GLY A 1 259 ? -8.256 2.713 13.073 1.00 96.38 259 GLY A N 1
ATOM 2104 C CA . GLY A 1 259 ? -8.468 1.440 12.402 1.00 96.38 259 GLY A CA 1
ATOM 2105 C C . GLY A 1 259 ? -7.238 0.545 12.410 1.00 96.38 259 GLY A C 1
ATOM 2106 O O . GLY A 1 259 ? -6.111 1.006 12.206 1.00 96.38 259 GLY A O 1
ATOM 2107 N N . TYR A 1 260 ? -7.455 -0.752 12.606 1.00 97.94 260 TYR A N 1
ATOM 2108 C CA . TYR A 1 260 ? -6.404 -1.766 12.593 1.00 97.94 260 TYR A CA 1
ATOM 2109 C C . TYR A 1 260 ? -6.929 -3.122 12.113 1.00 97.94 260 TYR A C 1
ATOM 2111 O O . TYR A 1 260 ? -8.096 -3.466 12.289 1.00 97.94 260 TYR A O 1
ATOM 2119 N N . MET A 1 261 ? -6.042 -3.904 11.507 1.00 98.38 261 MET A N 1
ATOM 2120 C CA . MET A 1 261 ? -6.275 -5.291 11.116 1.00 98.38 261 MET A CA 1
ATOM 2121 C C . MET A 1 261 ? -5.512 -6.217 12.060 1.00 98.38 261 MET A C 1
ATOM 2123 O O . MET A 1 261 ? -4.340 -5.969 12.335 1.00 98.38 261 MET A O 1
ATOM 2127 N N . VAL A 1 262 ? -6.159 -7.280 12.528 1.00 98.38 262 VAL A N 1
ATOM 2128 C CA . VAL A 1 262 ? -5.605 -8.261 13.473 1.00 98.38 262 VAL A CA 1
ATOM 2129 C C . VAL A 1 262 ? -5.372 -9.586 12.752 1.00 98.38 262 VAL A C 1
ATOM 2131 O O . VAL A 1 262 ? -6.211 -9.995 11.945 1.00 98.38 262 VAL A O 1
ATOM 2134 N N . ASN A 1 263 ? -4.240 -10.241 13.021 1.00 98.06 263 ASN A N 1
ATOM 2135 C CA . ASN A 1 263 ? -3.917 -11.557 12.472 1.00 98.06 263 ASN A CA 1
ATOM 2136 C C . ASN A 1 263 ? -4.390 -12.719 13.366 1.00 98.06 263 ASN A C 1
ATOM 2138 O O . ASN A 1 263 ? -4.657 -12.539 14.558 1.00 98.06 263 ASN A O 1
ATOM 2142 N N . ASP A 1 264 ? -4.425 -13.927 12.789 1.00 95.31 264 ASP A N 1
ATOM 2143 C CA . ASP A 1 264 ? -4.786 -15.161 13.496 1.00 95.31 264 ASP A CA 1
ATOM 2144 C C . ASP A 1 264 ? -3.933 -15.339 14.761 1.00 95.31 264 ASP A C 1
ATOM 2146 O O . ASP A 1 264 ? -2.713 -15.185 14.738 1.00 95.31 264 ASP A O 1
ATOM 2150 N N . GLY A 1 265 ? -4.593 -15.664 15.871 1.00 93.75 265 GLY A N 1
ATOM 2151 C CA . GLY A 1 265 ? -3.962 -15.884 17.171 1.00 93.75 265 GLY A CA 1
ATOM 2152 C C . GLY A 1 265 ? -3.619 -14.628 17.980 1.00 93.75 265 GLY A C 1
ATOM 2153 O O . GLY A 1 265 ? -3.317 -14.770 19.162 1.00 93.75 265 GLY A O 1
ATOM 2154 N N . TYR A 1 266 ? -3.705 -13.414 17.420 1.00 97.94 266 TYR A N 1
ATOM 2155 C CA . TYR A 1 266 ? -3.272 -12.201 18.135 1.00 97.94 266 TYR A CA 1
ATOM 2156 C C . TYR A 1 266 ? -4.397 -11.443 18.866 1.00 97.94 266 TYR A C 1
ATOM 2158 O O . TYR A 1 266 ? -4.139 -10.611 19.738 1.00 97.94 266 TYR A O 1
ATOM 2166 N N . ALA A 1 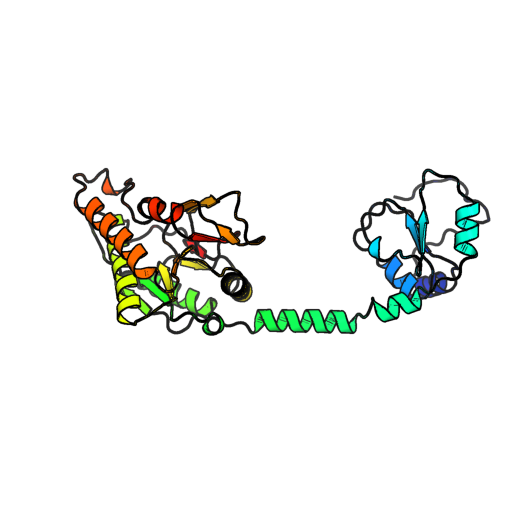267 ? -5.664 -11.753 18.570 1.00 97.62 267 ALA A N 1
ATOM 2167 C CA . ALA A 1 267 ? -6.815 -11.080 19.180 1.00 97.62 267 ALA A CA 1
ATOM 2168 C C . ALA A 1 267 ? -6.841 -11.178 20.720 1.00 97.62 267 ALA A C 1
ATOM 2170 O O . ALA A 1 267 ? -7.267 -10.235 21.385 1.00 97.62 267 ALA A O 1
ATOM 2171 N N . GLU A 1 268 ? -6.365 -12.290 21.292 1.00 97.06 268 GLU A N 1
ATOM 2172 C CA . GLU A 1 268 ? -6.271 -12.484 22.748 1.00 97.06 268 GLU A CA 1
ATOM 2173 C C . GLU A 1 268 ? -5.280 -11.524 23.399 1.00 97.06 268 GLU A C 1
ATOM 2175 O O . GLU A 1 268 ? -5.621 -10.861 24.379 1.00 97.06 268 GLU A O 1
ATOM 2180 N N . THR A 1 269 ? -4.074 -11.431 22.835 1.00 98.00 269 THR A N 1
ATOM 2181 C CA . THR A 1 269 ? -3.005 -10.556 23.324 1.00 98.00 269 THR A CA 1
ATOM 2182 C C . THR A 1 269 ? -3.441 -9.100 23.263 1.00 98.00 269 THR A C 1
ATOM 2184 O O . THR A 1 269 ? -3.359 -8.392 24.264 1.00 98.00 269 THR A O 1
ATOM 2187 N N . LEU A 1 270 ? -3.991 -8.672 22.120 1.00 97.88 270 LEU A N 1
ATOM 2188 C CA . LEU A 1 270 ? -4.464 -7.300 21.942 1.00 97.88 270 LEU A CA 1
ATOM 2189 C C . LEU A 1 270 ? -5.602 -6.957 22.912 1.00 97.88 270 LEU A C 1
ATOM 2191 O O . LEU A 1 270 ? -5.630 -5.880 23.501 1.00 97.88 270 LEU A O 1
ATOM 2195 N N . ARG A 1 271 ? -6.534 -7.890 23.127 1.00 98.12 271 ARG A N 1
ATOM 2196 C CA . ARG A 1 271 ? -7.615 -7.698 24.095 1.00 98.12 271 ARG A CA 1
ATOM 2197 C C . ARG A 1 271 ? -7.090 -7.629 25.527 1.00 98.12 271 ARG A C 1
ATOM 2199 O O . ARG A 1 271 ? -7.595 -6.823 26.297 1.00 98.12 271 ARG A O 1
ATOM 2206 N N . ALA A 1 272 ? -6.131 -8.476 25.901 1.00 98.19 272 ALA A N 1
ATOM 2207 C CA . ALA A 1 272 ? -5.540 -8.457 27.237 1.00 98.19 272 ALA A CA 1
ATOM 2208 C C . ALA A 1 272 ? -4.865 -7.109 27.531 1.00 98.19 272 ALA A C 1
ATOM 2210 O O . ALA A 1 272 ? -5.079 -6.558 28.609 1.00 98.19 272 ALA A O 1
ATOM 2211 N N . ASP A 1 273 ? -4.148 -6.550 26.552 1.00 97.75 273 ASP A N 1
ATOM 2212 C CA . ASP A 1 273 ? -3.566 -5.206 26.634 1.00 97.75 273 ASP A CA 1
ATOM 2213 C C . ASP A 1 273 ? -4.644 -4.134 26.873 1.00 97.75 273 ASP A C 1
ATOM 2215 O O . ASP A 1 273 ? -4.552 -3.347 27.815 1.00 97.75 273 ASP A O 1
ATOM 2219 N N . PHE A 1 274 ? -5.738 -4.167 26.104 1.00 97.75 274 PHE A N 1
ATOM 2220 C CA . PHE A 1 274 ? -6.839 -3.214 26.278 1.00 97.75 274 PHE A CA 1
ATOM 2221 C C . PHE A 1 274 ? -7.605 -3.405 27.596 1.00 97.75 274 PHE A C 1
ATOM 2223 O O . PHE A 1 274 ? -8.070 -2.430 28.182 1.00 97.75 274 PHE A O 1
ATOM 2230 N N . CYS A 1 275 ? -7.730 -4.634 28.104 1.00 97.94 275 CYS A N 1
ATOM 2231 C CA . CYS A 1 275 ? -8.305 -4.889 29.426 1.00 97.94 275 CYS A CA 1
ATOM 2232 C C . CYS A 1 275 ? -7.432 -4.328 30.558 1.00 97.94 275 CYS A C 1
ATOM 2234 O O . CYS A 1 275 ? -7.976 -3.824 31.540 1.00 97.94 275 CYS A O 1
ATOM 2236 N N . GLU A 1 276 ? -6.106 -4.390 30.430 1.00 97.31 276 GLU A N 1
ATOM 2237 C CA . GLU A 1 276 ? -5.201 -3.772 31.403 1.00 97.31 276 GLU A CA 1
ATOM 2238 C C . GLU A 1 276 ? -5.296 -2.242 31.353 1.00 97.31 276 GLU A C 1
ATOM 2240 O O . GLU A 1 276 ? -5.428 -1.609 32.399 1.00 97.31 276 GLU A O 1
ATOM 2245 N N . SER A 1 277 ? -5.367 -1.655 30.152 1.00 94.75 277 SER A N 1
ATOM 2246 C CA . SER A 1 277 ? -5.671 -0.228 29.968 1.00 94.75 277 SER A CA 1
ATOM 2247 C C . SER A 1 277 ? -6.971 0.179 30.680 1.00 94.75 277 SER A C 1
ATOM 2249 O O . SER A 1 277 ? -6.971 1.150 31.436 1.00 94.75 277 SER A O 1
ATOM 2251 N N . ILE A 1 278 ? -8.058 -0.595 30.541 1.00 95.50 278 ILE A N 1
ATOM 2252 C CA . ILE A 1 278 ? -9.318 -0.364 31.277 1.00 95.50 278 ILE A CA 1
ATOM 2253 C C . ILE A 1 278 ? -9.082 -0.362 32.792 1.00 95.50 278 ILE A C 1
ATOM 2255 O O . ILE A 1 278 ? -9.523 0.564 33.469 1.00 95.50 278 ILE A O 1
ATOM 2259 N N . ARG A 1 279 ? -8.379 -1.369 33.326 1.00 95.69 279 ARG A N 1
ATOM 2260 C CA . ARG A 1 279 ? -8.105 -1.490 34.768 1.00 95.69 279 ARG A CA 1
ATOM 2261 C C . ARG A 1 279 ? -7.323 -0.286 35.301 1.00 95.69 279 ARG A C 1
ATOM 2263 O O . ARG A 1 279 ? -7.595 0.181 36.406 1.00 95.69 279 ARG A O 1
ATOM 2270 N N . LEU A 1 280 ? -6.348 0.198 34.533 1.00 93.12 280 LEU A N 1
ATOM 2271 C CA . LEU A 1 280 ? -5.547 1.370 34.883 1.00 93.12 280 LEU A CA 1
ATOM 2272 C C . LEU A 1 280 ? -6.388 2.653 34.840 1.00 93.12 280 LEU A C 1
ATOM 2274 O O . LEU A 1 280 ? -6.357 3.417 35.800 1.00 93.12 280 LEU A O 1
ATOM 2278 N N . LEU A 1 281 ? -7.205 2.841 33.797 1.00 91.25 281 LEU A N 1
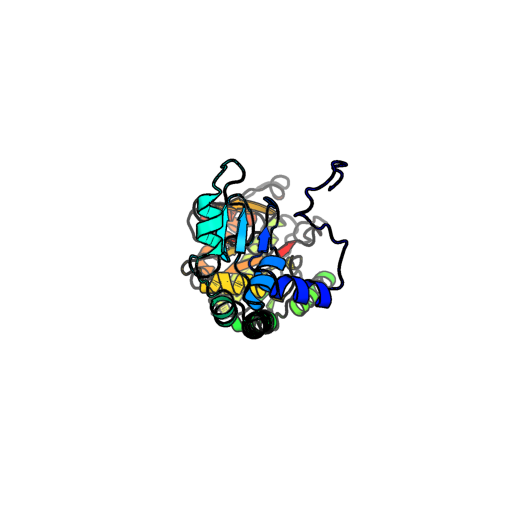ATOM 2279 C CA . LEU A 1 281 ? -8.119 3.983 33.657 1.00 91.25 281 LEU A CA 1
ATOM 2280 C C . LEU A 1 281 ? -9.194 4.028 34.758 1.00 91.25 281 LEU A C 1
ATOM 2282 O O . LEU A 1 281 ? -9.578 5.108 35.196 1.00 91.25 281 LEU A O 1
ATOM 2286 N N . GLU A 1 282 ? -9.685 2.876 35.223 1.00 90.50 282 GLU A N 1
ATOM 2287 C CA . GLU A 1 282 ? -10.637 2.789 36.343 1.00 90.50 282 GLU A CA 1
ATOM 2288 C C . GLU A 1 282 ? -10.008 3.175 37.692 1.00 90.50 282 GLU A C 1
ATOM 2290 O O . GLU A 1 282 ? -10.712 3.644 38.587 1.00 90.50 282 GLU A O 1
ATOM 2295 N N . ALA A 1 283 ? -8.697 2.975 37.847 1.00 89.44 283 ALA A N 1
ATOM 2296 C CA . ALA A 1 283 ? -7.964 3.292 39.070 1.00 89.44 283 ALA A CA 1
ATOM 2297 C C . ALA A 1 283 ? -7.534 4.769 39.161 1.00 89.44 283 ALA A C 1
ATOM 2299 O O . ALA A 1 283 ? -7.084 5.206 40.223 1.00 89.44 283 ALA A O 1
ATOM 2300 N N . GLU A 1 284 ? -7.660 5.543 38.080 1.00 86.12 284 GLU A N 1
ATOM 2301 C CA . GLU A 1 284 ? -7.322 6.966 38.064 1.00 86.12 284 GLU A CA 1
ATOM 2302 C C . GLU A 1 284 ? -8.297 7.783 38.921 1.00 86.12 284 GLU A C 1
ATOM 2304 O O . GLU A 1 284 ? -9.502 7.850 38.671 1.00 86.12 284 GLU A O 1
ATOM 2309 N N . THR A 1 285 ? -7.765 8.457 39.941 1.00 67.50 285 THR A N 1
ATOM 2310 C CA . THR A 1 285 ? -8.543 9.331 40.823 1.00 67.50 285 THR A CA 1
ATOM 2311 C C . THR A 1 285 ? -8.292 10.799 40.469 1.00 67.50 285 THR A C 1
ATOM 2313 O O . THR A 1 285 ? -7.320 11.389 40.937 1.00 67.50 285 THR A O 1
ATOM 2316 N N . GLY A 1 286 ? -9.167 11.406 39.660 1.00 63.62 286 GLY A N 1
ATOM 2317 C CA . GLY A 1 286 ? -9.171 12.854 39.390 1.00 63.62 286 GLY A CA 1
ATOM 2318 C C . GLY A 1 286 ? -9.641 13.217 37.978 1.00 63.62 286 GLY A C 1
ATOM 2319 O O . GLY A 1 286 ? -9.216 12.604 37.008 1.00 63.62 286 GLY A O 1
ATOM 2320 N N . GLU A 1 287 ? -10.502 14.232 37.838 1.00 57.66 287 GLU A N 1
ATOM 2321 C CA . GLU A 1 287 ? -11.077 14.613 36.532 1.00 57.66 287 GLU A CA 1
ATOM 2322 C C . GLU A 1 287 ? -10.063 15.200 35.531 1.00 57.66 287 GLU A C 1
ATOM 2324 O O . GLU A 1 287 ? -10.318 15.163 34.329 1.00 57.66 287 GLU A O 1
ATOM 2329 N N . GLU A 1 288 ? -8.937 15.750 35.997 1.00 53.88 288 GLU A N 1
ATOM 2330 C CA . GLU A 1 288 ? -7.935 16.410 35.141 1.00 53.88 288 GLU A CA 1
ATOM 2331 C C . GLU A 1 288 ? -6.977 15.424 34.448 1.00 53.88 288 GLU A C 1
ATOM 2333 O O . GLU A 1 288 ? -6.531 15.693 33.335 1.00 53.88 288 GLU A O 1
ATOM 2338 N N . GLN A 1 289 ? -6.686 14.266 35.058 1.00 53.69 289 GLN A N 1
ATOM 2339 C CA . GLN A 1 289 ? -5.777 13.258 34.477 1.00 53.69 289 GLN A CA 1
ATOM 2340 C C . GLN A 1 289 ? -6.435 12.430 33.369 1.00 53.69 289 GLN A C 1
ATOM 2342 O O . GLN A 1 289 ? -5.776 11.974 32.440 1.00 53.69 289 GLN A O 1
ATOM 2347 N N . VAL A 1 290 ? -7.759 12.327 33.428 1.00 55.00 290 VAL A N 1
ATOM 2348 C CA . VAL A 1 290 ? -8.597 11.522 32.543 1.00 55.00 290 VAL A CA 1
ATOM 2349 C C . VAL A 1 290 ? -8.525 11.937 31.067 1.00 55.00 290 VAL A C 1
ATOM 2351 O O . VAL A 1 290 ? -8.878 11.139 30.212 1.00 55.00 290 VAL A O 1
ATOM 2354 N N . PHE A 1 291 ? -8.071 13.151 30.735 1.00 53.97 291 PHE A N 1
ATOM 2355 C CA . PHE A 1 291 ? -7.989 13.636 29.344 1.00 53.97 291 PHE A CA 1
ATOM 2356 C C . PHE A 1 291 ? -6.562 13.683 28.778 1.00 53.97 291 PHE A C 1
ATOM 2358 O O . PHE A 1 291 ? -6.379 14.043 27.616 1.00 53.97 291 PHE A O 1
ATOM 2365 N N . VAL A 1 292 ? -5.550 13.362 29.594 1.00 65.88 292 VAL A N 1
ATOM 2366 C CA . VAL A 1 292 ? -4.121 13.415 29.231 1.00 65.88 292 VAL A CA 1
ATOM 2367 C C . VAL A 1 292 ? -3.387 12.241 29.891 1.00 65.88 292 VAL A C 1
ATOM 2369 O O . VAL A 1 292 ? -2.372 12.411 30.562 1.00 65.88 292 VAL A O 1
ATOM 2372 N N . THR A 1 293 ? -3.950 11.041 29.762 1.00 79.12 293 THR A N 1
ATOM 2373 C CA . THR A 1 293 ? -3.416 9.830 30.394 1.00 79.12 293 THR A CA 1
ATOM 2374 C C . THR A 1 293 ? -2.641 8.961 29.406 1.00 79.12 293 THR A C 1
ATOM 2376 O O . THR A 1 293 ? -3.061 8.753 28.267 1.00 79.12 293 THR A O 1
ATOM 2379 N N . ASP A 1 294 ? -1.530 8.389 29.876 1.00 83.69 294 ASP A N 1
ATOM 2380 C CA . ASP A 1 294 ? -0.774 7.351 29.167 1.00 83.69 294 ASP A CA 1
ATOM 2381 C C . ASP A 1 294 ? -1.473 5.976 29.210 1.00 83.69 294 ASP A C 1
ATOM 2383 O O . ASP A 1 294 ? -1.042 5.039 28.536 1.00 83.69 294 ASP A O 1
ATOM 2387 N N . ASN A 1 295 ? -2.564 5.846 29.976 1.00 88.75 295 ASN A N 1
ATOM 2388 C CA . ASN A 1 295 ? -3.339 4.613 30.098 1.00 88.75 295 ASN A CA 1
ATOM 2389 C C . ASN A 1 295 ? -4.403 4.457 29.006 1.00 88.75 295 ASN A C 1
ATOM 2391 O O . ASN A 1 295 ? -5.017 3.396 28.917 1.00 88.75 295 ASN A O 1
ATOM 2395 N N . ALA A 1 296 ? -4.637 5.470 28.164 1.00 89.75 296 ALA A N 1
ATOM 2396 C CA . ALA A 1 296 ? -5.498 5.332 26.991 1.00 89.75 296 ALA A CA 1
ATOM 2397 C C . ALA A 1 296 ? -4.950 4.242 26.051 1.00 89.75 296 ALA A C 1
ATOM 2399 O O . ALA A 1 296 ? -3.736 4.114 25.886 1.00 89.75 296 ALA A O 1
ATOM 2400 N N . ILE A 1 297 ? -5.830 3.454 25.420 1.00 91.75 297 ILE A N 1
ATOM 2401 C CA . ILE A 1 297 ? -5.419 2.287 24.612 1.00 91.75 297 ILE A CA 1
ATOM 2402 C C . ILE A 1 297 ? -4.417 2.634 23.507 1.00 91.75 297 ILE A C 1
ATOM 2404 O O . ILE A 1 297 ? -3.535 1.839 23.195 1.00 91.75 297 ILE A O 1
ATOM 2408 N N . ASP A 1 298 ? -4.512 3.840 22.952 1.00 86.50 298 ASP A N 1
ATOM 2409 C CA . ASP A 1 298 ? -3.670 4.319 21.867 1.00 86.50 298 ASP A CA 1
ATOM 2410 C C . ASP A 1 298 ? -2.263 4.756 22.324 1.00 86.50 298 ASP A C 1
ATOM 2412 O O . ASP A 1 298 ? -1.369 4.944 21.493 1.00 86.50 298 ASP A O 1
ATOM 2416 N N . GLN A 1 299 ? -2.049 4.870 23.638 1.00 89.31 299 GLN A N 1
ATOM 2417 C CA . GLN A 1 299 ? -0.742 5.032 24.278 1.00 89.31 299 GLN A CA 1
ATOM 2418 C C . GLN A 1 299 ? -0.251 3.712 24.886 1.00 89.31 299 GLN A C 1
ATOM 2420 O O . GLN A 1 299 ? 0.904 3.324 24.672 1.00 89.31 299 GLN A O 1
ATOM 2425 N N . HIS A 1 300 ? -1.132 2.991 25.582 1.00 92.25 300 HIS A N 1
ATOM 2426 C CA . HIS A 1 300 ? -0.822 1.771 26.327 1.00 92.25 300 HIS A CA 1
ATOM 2427 C C . HIS A 1 300 ? -0.260 0.657 25.430 1.00 92.25 300 HIS A C 1
ATOM 2429 O O . HIS A 1 300 ? 0.804 0.101 25.717 1.00 92.25 300 HIS A O 1
ATOM 2435 N N . TRP A 1 301 ? -0.866 0.433 24.257 1.00 93.81 301 TRP A N 1
ATOM 2436 C CA . TRP A 1 301 ? -0.422 -0.590 23.298 1.00 93.81 301 TRP A CA 1
ATOM 2437 C C . TRP A 1 301 ? 0.988 -0.360 22.717 1.00 93.81 301 TRP A C 1
ATOM 2439 O O . TRP A 1 301 ? 1.511 -1.191 21.971 1.00 93.81 301 TRP A O 1
ATOM 2449 N N . SER A 1 302 ? 1.652 0.755 23.051 1.00 90.94 302 SER A N 1
ATOM 2450 C CA . SER A 1 302 ? 3.040 1.003 22.653 1.00 90.94 302 SER A CA 1
ATOM 2451 C C . SER A 1 302 ? 4.021 -0.020 23.235 1.00 90.94 302 SER A C 1
ATOM 2453 O O . SER A 1 302 ? 5.089 -0.228 22.653 1.00 90.94 302 SER A O 1
ATOM 2455 N N . GLY A 1 303 ? 3.662 -0.685 24.341 1.00 90.38 303 GLY A N 1
ATOM 2456 C CA . GLY A 1 303 ? 4.418 -1.809 24.892 1.00 90.38 303 GLY A CA 1
ATOM 2457 C C . GLY A 1 303 ? 4.412 -3.019 23.955 1.00 90.38 303 GLY A C 1
ATOM 2458 O O . GLY A 1 303 ? 5.475 -3.507 23.566 1.00 90.38 303 GLY A O 1
ATOM 2459 N N . ILE A 1 304 ? 3.229 -3.465 23.524 1.00 95.00 304 ILE A N 1
ATOM 2460 C CA . ILE A 1 304 ? 3.100 -4.605 22.602 1.00 95.00 304 ILE A CA 1
ATOM 2461 C C . ILE A 1 304 ? 3.618 -4.277 21.194 1.00 95.00 304 ILE A C 1
ATOM 2463 O O . ILE A 1 304 ? 4.270 -5.115 20.581 1.00 95.00 304 ILE A O 1
ATOM 2467 N N . GLN A 1 305 ? 3.485 -3.033 20.717 1.00 93.06 305 GLN A N 1
ATOM 2468 C CA . GLN A 1 305 ? 4.087 -2.589 19.447 1.00 93.06 305 GLN A CA 1
ATOM 2469 C C . GLN A 1 305 ? 5.611 -2.780 19.399 1.00 93.06 305 GLN A C 1
ATOM 2471 O O . GLN A 1 305 ? 6.176 -3.044 18.338 1.00 93.06 305 GLN A O 1
ATOM 2476 N N . GLN A 1 306 ? 6.297 -2.647 20.539 1.00 88.38 306 GLN A N 1
ATOM 2477 C CA . GLN A 1 306 ? 7.746 -2.832 20.611 1.00 88.38 306 GLN A CA 1
ATOM 2478 C C . GLN A 1 306 ? 8.161 -4.307 20.663 1.00 88.38 306 GLN A C 1
ATOM 2480 O O . GLN A 1 306 ? 9.265 -4.651 20.231 1.00 88.38 306 GLN A O 1
ATOM 2485 N N . ASN A 1 307 ? 7.314 -5.184 21.180 1.00 90.38 307 ASN A N 1
ATOM 2486 C CA . ASN A 1 307 ? 7.677 -6.584 21.383 1.00 90.38 307 ASN A CA 1
ATOM 2487 C C . ASN A 1 307 ? 7.176 -7.485 20.245 1.00 90.38 307 ASN A C 1
ATOM 2489 O O . ASN A 1 307 ? 7.847 -8.457 19.893 1.00 90.38 307 ASN A O 1
ATOM 2493 N N . ASP A 1 308 ? 6.079 -7.093 19.598 1.00 95.06 308 ASP A N 1
ATOM 2494 C CA . ASP A 1 308 ? 5.341 -7.918 18.643 1.00 95.06 308 ASP A CA 1
ATOM 2495 C C . ASP A 1 308 ? 5.368 -7.342 17.217 1.00 95.06 308 ASP A C 1
ATOM 2497 O O . ASP A 1 308 ? 6.120 -6.411 16.898 1.00 95.06 308 ASP A O 1
ATOM 2501 N N . PHE A 1 309 ? 4.612 -7.957 16.299 1.00 94.38 309 PHE A N 1
ATOM 2502 C CA . PHE A 1 309 ? 4.679 -7.743 14.857 1.00 94.38 309 PHE A CA 1
ATOM 2503 C C . PHE A 1 309 ? 3.679 -6.740 14.298 1.00 94.38 309 PHE A C 1
ATOM 2505 O O . PHE A 1 309 ? 2.836 -7.071 13.465 1.00 94.38 309 PHE A O 1
ATOM 2512 N N . PHE A 1 310 ? 3.868 -5.478 14.693 1.00 95.19 310 PHE A N 1
ATOM 2513 C CA . PHE A 1 310 ? 3.098 -4.347 14.189 1.00 95.19 310 PHE A CA 1
ATOM 2514 C C . PHE A 1 310 ? 3.684 -3.759 12.904 1.00 95.19 310 PHE A C 1
ATOM 2516 O O . PHE A 1 310 ? 4.885 -3.495 12.794 1.00 95.19 310 PHE A O 1
ATOM 2523 N N . TYR A 1 311 ? 2.807 -3.491 11.944 1.00 94.44 311 TYR A N 1
ATOM 2524 C CA . TYR A 1 311 ? 3.139 -2.844 10.681 1.00 94.44 311 TYR A CA 1
ATOM 2525 C C . TYR A 1 311 ? 2.207 -1.668 10.403 1.00 94.44 311 TYR A C 1
ATOM 2527 O O . TYR A 1 311 ? 1.113 -1.579 10.953 1.00 94.44 311 TYR A O 1
ATOM 2535 N N . GLY A 1 312 ? 2.643 -0.776 9.522 1.00 93.06 312 GLY A N 1
ATOM 2536 C CA . GLY A 1 312 ? 1.854 0.321 8.972 1.00 93.06 312 GLY A CA 1
ATOM 2537 C C . GLY A 1 312 ? 2.339 0.662 7.566 1.00 93.06 312 GLY A C 1
ATOM 2538 O O . GLY A 1 312 ? 3.373 0.152 7.119 1.00 93.06 312 GLY A O 1
ATOM 2539 N N . THR A 1 313 ? 1.595 1.510 6.855 1.00 92.12 313 THR A N 1
ATOM 2540 C CA . THR A 1 313 ? 1.905 1.857 5.461 1.00 92.12 313 THR A CA 1
ATOM 2541 C C . THR A 1 313 ? 2.224 3.330 5.273 1.00 92.12 313 THR A C 1
ATOM 2543 O O . THR A 1 313 ? 1.596 4.164 5.906 1.00 92.12 313 THR A O 1
ATOM 2546 N N . ILE A 1 314 ? 3.129 3.670 4.350 1.00 88.81 314 ILE A N 1
ATOM 2547 C CA . ILE A 1 314 ? 3.351 5.053 3.902 1.00 88.81 314 ILE A CA 1
ATOM 2548 C C . ILE A 1 314 ? 2.945 5.173 2.423 1.00 88.81 314 ILE A C 1
ATOM 2550 O O . ILE A 1 314 ? 3.570 4.533 1.572 1.00 88.81 314 ILE A O 1
ATOM 2554 N N . PRO A 1 315 ? 1.939 6.004 2.078 1.00 90.62 315 PRO A N 1
ATOM 2555 C CA . PRO A 1 315 ? 1.015 6.707 2.982 1.00 90.62 315 PRO A CA 1
ATOM 2556 C C . PRO A 1 315 ? 0.085 5.745 3.753 1.00 90.62 315 PRO A C 1
ATOM 2558 O O . PRO A 1 315 ? -0.088 4.593 3.345 1.00 90.62 315 PRO A O 1
ATOM 2561 N N . ALA A 1 316 ? -0.527 6.224 4.843 1.00 92.31 316 ALA A N 1
ATOM 2562 C CA . ALA A 1 316 ? -1.500 5.455 5.627 1.00 92.31 316 ALA A CA 1
ATOM 2563 C C . ALA A 1 316 ? -2.726 5.078 4.778 1.00 92.31 316 ALA A C 1
ATOM 2565 O O . ALA A 1 316 ? -3.146 5.851 3.911 1.00 92.31 316 ALA A O 1
ATOM 2566 N N . ILE A 1 317 ? -3.302 3.897 5.024 1.00 95.38 317 ILE A N 1
ATOM 2567 C CA . ILE A 1 317 ? -4.518 3.432 4.334 1.00 95.38 317 ILE A CA 1
ATOM 2568 C C . ILE A 1 317 ? -5.723 4.278 4.732 1.00 95.38 317 ILE A C 1
ATOM 2570 O O . ILE A 1 317 ? -6.539 4.627 3.878 1.00 95.38 317 ILE A O 1
ATOM 2574 N N . GLY A 1 318 ? -5.818 4.611 6.014 1.00 93.75 318 GLY A N 1
ATOM 2575 C CA . GLY A 1 318 ? -6.897 5.387 6.585 1.00 93.75 318 GLY A CA 1
ATOM 2576 C C . GLY A 1 318 ? -6.422 6.577 7.399 1.00 93.75 318 GLY A C 1
ATOM 2577 O O . GLY A 1 318 ? -5.263 6.679 7.800 1.00 93.75 318 GLY A O 1
ATOM 2578 N N . LEU A 1 319 ? -7.359 7.483 7.629 1.00 90.50 319 LEU A N 1
ATOM 2579 C CA . LEU A 1 319 ? -7.220 8.708 8.401 1.00 90.50 319 LEU A CA 1
ATOM 2580 C C . LEU A 1 319 ? -8.467 8.856 9.282 1.00 90.50 319 LEU A C 1
ATOM 2582 O O . LEU A 1 319 ? -9.532 8.353 8.926 1.00 90.50 319 LEU A O 1
ATOM 2586 N N . SER A 1 320 ? -8.358 9.579 10.396 1.00 84.19 320 SER A N 1
ATOM 2587 C CA . SER A 1 320 ? -9.549 10.084 11.094 1.00 84.19 320 SER A CA 1
ATOM 2588 C C . SER A 1 320 ? -10.110 11.280 10.324 1.00 84.19 320 SER A C 1
ATOM 2590 O O . SER A 1 320 ? -9.354 12.097 9.790 1.00 84.19 320 SER A O 1
ATOM 2592 N N . SER A 1 321 ? -11.436 11.417 10.278 1.00 71.50 321 SER A N 1
ATOM 2593 C CA . SER A 1 321 ? -12.128 12.531 9.619 1.00 71.50 321 SER A CA 1
ATOM 2594 C C . SER A 1 321 ? -11.897 13.899 10.285 1.00 71.50 321 SER A C 1
ATOM 2596 O O . SER A 1 321 ? -12.505 14.887 9.870 1.00 71.50 321 SER A O 1
ATOM 2598 N N . GLY A 1 322 ? -11.066 13.975 11.336 1.00 61.44 322 GLY A N 1
ATOM 2599 C CA . GLY A 1 322 ? -10.730 15.207 12.059 1.00 61.44 322 GLY A CA 1
ATOM 2600 C C . GLY A 1 322 ? -11.893 15.783 12.870 1.00 61.44 322 GLY A C 1
ATOM 2601 O O . GLY A 1 322 ? -11.791 16.875 13.425 1.00 61.44 322 GLY A O 1
ATOM 2602 N N . SER A 1 323 ? -13.016 15.063 12.933 1.00 55.19 323 SER A N 1
ATOM 2603 C CA . SER A 1 323 ? -14.174 15.426 13.743 1.00 55.19 323 SER A CA 1
ATOM 2604 C C . SER A 1 323 ? -13.922 14.991 15.188 1.00 55.19 323 SER A C 1
ATOM 2606 O O . SER A 1 323 ? -13.571 13.830 15.387 1.00 55.19 323 SER A O 1
ATOM 2608 N N . PRO A 1 324 ? -14.127 15.851 16.204 1.00 57.38 324 PRO A N 1
ATOM 2609 C CA . PRO A 1 324 ? -13.886 15.470 17.594 1.00 57.38 324 PRO A CA 1
ATOM 2610 C C . PRO A 1 324 ? -14.630 14.182 17.959 1.00 57.38 324 PRO A C 1
ATOM 2612 O O . PRO A 1 324 ? -15.807 14.036 17.621 1.00 57.38 324 PRO A O 1
ATOM 2615 N N . SER A 1 325 ? -13.964 13.235 18.621 1.00 60.97 325 SER A N 1
ATOM 2616 C CA . SER A 1 325 ? -14.611 11.993 19.055 1.00 60.97 325 SER A CA 1
ATOM 2617 C C . SER A 1 325 ? -15.730 12.303 20.050 1.00 60.97 325 SER A C 1
ATOM 2619 O O . SER A 1 325 ? -15.503 12.969 21.058 1.00 60.97 325 SER A O 1
ATOM 2621 N N . SER A 1 326 ? -16.943 11.803 19.797 1.00 65.25 326 SER A N 1
ATOM 2622 C CA . SER A 1 326 ? -18.076 12.006 20.719 1.00 65.25 326 SER A CA 1
ATOM 2623 C C . SER A 1 326 ? -18.102 11.051 21.899 1.00 65.25 326 SER A C 1
ATOM 2625 O O . SER A 1 326 ? -18.925 11.221 22.795 1.00 65.25 326 SER A O 1
ATOM 2627 N N . ILE A 1 327 ? -17.182 10.088 21.924 1.00 55.56 327 ILE A N 1
ATOM 2628 C CA . ILE A 1 327 ? -16.849 9.353 23.143 1.00 55.56 327 ILE A CA 1
ATOM 2629 C C . ILE A 1 327 ? -16.004 10.256 24.067 1.00 55.56 327 ILE A C 1
ATOM 2631 O O . ILE A 1 327 ? -16.088 10.129 25.280 1.00 55.56 327 ILE A O 1
ATOM 2635 N N . MET A 1 328 ? -15.248 11.218 23.516 1.00 58.88 328 MET A N 1
ATOM 2636 C CA . MET A 1 328 ? -14.328 12.091 24.269 1.00 58.88 328 MET A CA 1
ATOM 2637 C C . MET A 1 328 ? -14.938 13.416 24.757 1.00 58.88 328 MET A C 1
ATOM 2639 O O . MET A 1 328 ? -14.247 14.203 25.399 1.00 58.88 328 MET A O 1
ATOM 2643 N N . GLN A 1 329 ? -16.204 13.709 24.448 1.00 48.94 329 GLN A N 1
ATOM 2644 C CA . GLN A 1 329 ? -16.835 14.992 24.786 1.00 48.94 329 GLN A CA 1
ATOM 2645 C C . GLN A 1 329 ? -17.565 14.932 26.140 1.00 48.94 329 GLN A C 1
ATOM 2647 O O . GLN A 1 329 ? -18.418 14.068 26.342 1.00 48.94 329 GLN A O 1
ATOM 2652 N N . LYS A 1 330 ? -17.266 15.881 27.044 1.00 44.84 330 LYS A N 1
ATOM 2653 C CA . LYS A 1 330 ? -18.094 16.177 28.231 1.00 44.84 330 LYS A CA 1
ATOM 2654 C C . LYS A 1 330 ? -19.385 16.888 27.788 1.00 44.84 330 LYS A C 1
ATOM 2656 O O . LYS A 1 330 ? -19.339 17.672 26.839 1.00 44.84 330 LYS A O 1
ATOM 2661 N N . GLN A 1 331 ? -20.507 16.600 28.455 1.00 43.69 331 GLN A N 1
ATOM 2662 C CA . GLN A 1 331 ? -21.724 17.422 28.350 1.00 43.69 331 GLN A CA 1
ATOM 2663 C C . GLN A 1 331 ? -21.545 18.753 29.071 1.00 43.69 331 GLN A C 1
ATOM 2665 O O . GLN A 1 331 ? -20.923 18.740 30.159 1.00 43.69 331 GLN A O 1
#

Solvent-accessible surface area (backbone atoms only — not comparable to full-atom values): 18406 Å² total; per-residue (Å²): 139,90,86,72,96,63,88,69,58,94,91,55,83,87,75,75,94,62,61,70,69,59,42,49,56,52,50,52,71,35,84,53,48,78,41,80,57,42,84,38,77,69,50,60,68,58,58,53,31,17,62,56,49,20,29,39,41,32,33,66,70,32,75,26,56,57,88,68,57,39,92,47,24,34,44,72,42,60,95,91,57,92,52,70,65,58,54,52,51,56,75,70,54,87,65,46,14,33,60,53,26,70,75,72,63,47,67,66,62,52,49,50,53,51,49,54,52,49,48,60,44,67,71,60,54,61,77,77,64,73,54,72,46,38,38,34,38,41,47,81,90,43,56,72,42,50,55,53,32,54,50,49,33,54,67,55,54,51,77,85,61,42,81,34,75,37,42,83,31,81,84,32,22,47,48,12,49,26,52,25,53,42,51,48,50,51,52,39,51,76,71,68,52,45,28,38,35,44,30,36,42,49,42,39,70,67,54,58,47,53,55,48,53,48,52,51,46,51,44,67,73,69,52,88,80,61,34,34,39,43,31,18,66,80,49,77,41,69,42,92,87,43,66,81,46,98,42,37,34,31,34,41,33,55,25,58,70,40,18,35,33,39,26,66,86,34,58,62,60,57,36,51,54,31,52,50,22,39,56,51,50,71,68,59,88,55,84,77,52,54,82,73,51,66,42,30,49,39,50,44,50,34,60,54,27,62,78,50,44,28,30,34,40,62,75,48,48,25,38,68,72,81,66,82,60,77,45,65,54,72,134

Radius of gyration: 30.89 Å; Cα contacts (8 Å, |Δi|>4): 529; chains: 1; bounding box: 67×50×87 Å

pLDDT: mean 89.83, std 12.17, range [35.47, 98.81]

Secondary structure (DSSP, 8-state):
-----SPPPTT--------HHHHHHHHHHSSEEEE--S--SS-HHHHHHHHTTPEEEEETT-SSSGGG--TTTEEEE-TT---HHHHHHHHHS---HHHHHHHH--HHHHHHHHHHHHHHHHS--GGGG---EEEEEE-TT-HHHHHHHHHHHHHHT--SPEEEEPPP-SS-HHHHHHHHHHHHHHHHHHTT-SSEEEEETTEEESS-HHHHHHHHHHHHHH-SS-SEEEEE-SSEEEEEEEE-SSSEEEEEEE---SEEEE-TTTHHHHHHHHHHHHHHHHH---TTGGGS-TTSHHHHTHHHHHHS-EEEESS-SEEE-SPPPTTS---

Sequence (331 aa):
VIGGGGELPSSVERIDFLPQKEFWEKLRRSRALFVASTFDASPKILTEALALGVALLVNKDIVGGWKYITPETGMFFDPTERKKDRIRAFLAKKYSPRAYAAEHLDPDKNGRWLSDRLSEILDRRFEDLGLDGVLFINLEERGDRLLAMEDELRRAGIVGAVRVDAVRETRNGHLGCARSHVRALDEARKRGWKRFIVLEDDFRFGMRRERWLHVLSEFLRTIQRWDVLVLGYCLVRWRETDAVSSTVYRVARSTCTVGYMVNDGYAETLRADFCESIRLLEAETGEEQVFVTDNAIDQHWSGIQQNDFFYGTIPAIGLSSGSPSSIMQKQ

Foldseek 3Di:
DDDDPDDDPPVDDDDPDDDPVVVLVVLLVDQADEEEDLEDAEPVVLLSSLLSQHAYEYAPNHPHPPVLHDPQRYDYDHPVDDCPPVVVVRSVDHHNSNVVSVVPVDPVVVVVVVVVVVCVLVVQAPVVLVFPAEEEEDAPVPVVLVVVLVVQCVQLRGPDYHYQHFAADQQFLLLSVLVSVLSRLVVCVVVVTFKYKYAYSQKHFPDGNSVLSVVSSCCSVQPPFAFKEQQEFDDFDFDPPDCSDPWKTQTLATFDPRMMMGHGPNSVVLSVQSVVLSVVLVPDDDSVQSLVDCSRSRNSCSVVSNVGGYMATVVHRIYGNPPDDPSHDHD

Nearest PDB structures (foldseek):
  2p6w-assembly1_A  TM=4.390E-01  e=1.497E-03  Paramecium bursaria Chlorella virus 1
  2p72-assembly1_A  TM=4.621E-01  e=4.446E-03  Paramecium bursaria Chlorella virus 1
  5m79-assembly1_A  TM=4.798E-01  e=4.168E-02  Homo sapiens
  3t7n-assembly1_B  TM=3.741E-01  e=4.704E-02  Homo sapiens
  8dqk-assembly1_A  TM=4.336E-01  e=3.908E-01  Hordeum vulgare

Mean predicted aligned error: 8.12 Å